Protein AF-A0A554XGT4-F1 (afdb_monomer_lite)

Foldseek 3Di:
DPCPDPVVVVVVPDDPPCVVPPDDDDDQAAFDAFDWDPDPPDDTWTFTAGNLLVVCLVVLCPVPAHDDDPPAQADEDAQDALVVLVVCCVPVNLRYKHFDDDSQQPGAAAIDHSCLQPPPVDPCSSVCSRDNHGGTDQKDWAFAAPVRHGDDPPDHHDIDMDGSRGTPATDPCVPRRPVNDDPD

Organism: NCBI:txid1101373

InterPro domains:
  IPR000873 AMP-dependent synthetase/ligase domain [PF00501] (20-81)
  IPR020459 AMP-binding [PR00154] (29-40)
  IPR020459 AMP-binding [PR00154] (41-49)
  IPR020845 AMP-binding, conserved site [PS00455] (34-45)
  IPR042099 ANL, N-terminal domain [G3DSA:3.40.50.12780] (2-77)
  IPR042099 ANL, N-terminal domain [G3DSA:3.40.50.12780] (78-184)
  IPR050237 ATP-dependent AMP-binding enzyme [PTHR43767] (86-184)

Secondary structure (DSSP, 8-state):
--TTSHHHHHHHSPPP-GGGSPPPP--TTSEEEEEEE--TTSSPEEEEEEHHHHHHHHHHIIIII----TT---EEESPPPHHHHHHHHHHH-S-EEEEEEETTEEEEEEEE-HHHHS-TTSTTHHHHHTS--EE-TTEEEEEE-TTSPBPPTT---EEEEEETTS-SEETT-HHHHHHH----

Structure (mmCIF, N/CA/C/O backbone):
data_AF-A0A554XGT4-F1
#
_entry.id   AF-A0A554XGT4-F1
#
loop_
_atom_site.group_PDB
_atom_site.id
_atom_site.type_symbol
_atom_site.label_atom_id
_atom_site.label_alt_id
_atom_site.label_comp_id
_atom_site.label_asym_id
_atom_site.label_entity_id
_atom_site.label_seq_id
_atom_site.pdbx_PDB_ins_code
_atom_site.Cartn_x
_atom_site.Cartn_y
_atom_site.Cartn_z
_atom_site.occupancy
_atom_site.B_iso_or_equiv
_atom_site.auth_seq_id
_atom_site.auth_comp_id
_atom_site.auth_asym_id
_atom_site.auth_atom_id
_atom_site.pdbx_PDB_model_num
ATOM 1 N N . MET A 1 1 ? 28.582 -1.929 -1.008 1.00 55.78 1 MET A N 1
ATOM 2 C CA . MET A 1 1 ? 29.258 -0.821 -1.703 1.00 55.78 1 MET A CA 1
ATOM 3 C C . MET A 1 1 ? 29.751 0.100 -0.614 1.00 55.78 1 MET A C 1
ATOM 5 O O . MET A 1 1 ? 28.957 0.408 0.268 1.00 55.78 1 MET A O 1
ATOM 9 N N . ASP A 1 2 ? 31.042 0.399 -0.597 1.00 68.12 2 ASP A N 1
ATOM 10 C CA . ASP A 1 2 ? 31.602 1.326 0.383 1.00 68.12 2 ASP A CA 1
ATOM 11 C C . ASP A 1 2 ? 31.170 2.749 0.005 1.00 68.12 2 ASP A C 1
ATOM 13 O O . ASP A 1 2 ? 31.235 3.111 -1.174 1.00 68.12 2 ASP A O 1
ATOM 17 N N . ALA A 1 3 ? 30.656 3.516 0.963 1.00 66.56 3 ALA A N 1
ATOM 18 C CA . ALA A 1 3 ? 30.053 4.823 0.691 1.00 66.56 3 ALA A CA 1
ATOM 19 C C . ALA A 1 3 ? 31.089 5.869 0.242 1.00 66.56 3 ALA A C 1
ATOM 21 O O . ALA A 1 3 ? 30.714 6.856 -0.377 1.00 66.56 3 ALA A O 1
ATOM 22 N N . GLU A 1 4 ? 32.374 5.618 0.509 1.00 75.38 4 GLU A N 1
ATOM 23 C CA . GLU A 1 4 ? 33.512 6.459 0.110 1.00 75.38 4 GLU A CA 1
ATOM 24 C C . GLU A 1 4 ? 34.257 5.908 -1.123 1.00 75.38 4 GLU A C 1
ATOM 26 O O . GLU A 1 4 ? 35.388 6.294 -1.417 1.00 75.38 4 GLU A O 1
ATOM 31 N N . SER A 1 5 ? 33.662 4.950 -1.841 1.00 83.94 5 SER A N 1
ATOM 32 C CA . SER A 1 5 ? 34.269 4.401 -3.056 1.00 83.94 5 SER A CA 1
ATOM 33 C C . SER A 1 5 ? 34.070 5.318 -4.264 1.00 83.94 5 SER A C 1
ATOM 35 O O . SER A 1 5 ? 33.036 5.963 -4.412 1.00 83.94 5 SER A O 1
ATOM 37 N N . ALA A 1 6 ? 35.012 5.267 -5.210 1.00 81.44 6 ALA A N 1
ATOM 38 C CA . ALA A 1 6 ? 34.882 5.954 -6.497 1.00 81.44 6 ALA A CA 1
ATOM 39 C C . ALA A 1 6 ? 33.618 5.535 -7.286 1.00 81.44 6 ALA A C 1
ATOM 41 O O . ALA A 1 6 ? 33.106 6.307 -8.092 1.00 81.44 6 ALA A O 1
ATOM 42 N N . GLU A 1 7 ? 33.097 4.323 -7.053 1.00 81.44 7 GLU A N 1
ATOM 43 C CA . GLU A 1 7 ? 31.819 3.866 -7.618 1.00 81.44 7 GLU A CA 1
ATOM 44 C C . GLU A 1 7 ? 30.615 4.585 -6.993 1.00 81.44 7 GLU A C 1
ATOM 46 O O . GLU A 1 7 ? 29.676 4.927 -7.711 1.00 81.44 7 GLU A O 1
ATOM 51 N N . ALA A 1 8 ? 30.643 4.850 -5.682 1.00 77.62 8 ALA A N 1
ATOM 52 C CA . ALA A 1 8 ? 29.613 5.640 -5.009 1.00 77.62 8 ALA A CA 1
ATOM 53 C C . ALA A 1 8 ? 29.651 7.107 -5.470 1.00 77.62 8 ALA A C 1
ATOM 55 O O . ALA A 1 8 ? 28.605 7.664 -5.807 1.00 77.62 8 ALA A O 1
ATOM 56 N N . ASP A 1 9 ? 30.846 7.694 -5.589 1.00 81.44 9 ASP A N 1
ATOM 57 C CA . ASP A 1 9 ? 31.032 9.054 -6.112 1.00 81.44 9 ASP A CA 1
ATOM 58 C C . ASP A 1 9 ? 30.522 9.194 -7.553 1.00 81.44 9 ASP A C 1
ATOM 60 O O . ASP A 1 9 ? 29.884 10.187 -7.897 1.00 81.44 9 ASP A O 1
ATOM 64 N N . ALA A 1 10 ? 30.740 8.181 -8.398 1.00 82.62 10 ALA A N 1
ATOM 65 C CA . ALA A 1 10 ? 30.212 8.162 -9.760 1.00 82.62 10 ALA A CA 1
ATOM 66 C C . ALA A 1 10 ? 28.676 8.069 -9.800 1.00 82.62 10 ALA A C 1
ATOM 68 O O . ALA A 1 10 ? 28.053 8.659 -10.680 1.00 82.62 10 ALA A O 1
ATOM 69 N N . LEU A 1 11 ? 28.058 7.359 -8.849 1.00 78.75 11 LEU A N 1
ATOM 70 C CA . LEU A 1 11 ? 26.599 7.262 -8.734 1.00 78.75 11 LEU A CA 1
ATOM 71 C C . LEU A 1 11 ? 25.960 8.585 -8.274 1.00 78.75 11 LEU A C 1
ATOM 73 O O . LEU A 1 11 ? 24.822 8.881 -8.633 1.00 78.75 11 LEU A O 1
ATOM 77 N N . LEU A 1 12 ? 26.692 9.354 -7.463 1.00 81.75 12 LEU A N 1
ATOM 78 C CA . LEU A 1 12 ? 26.287 10.654 -6.922 1.00 81.75 12 LEU A CA 1
ATOM 79 C C . LEU A 1 12 ? 26.730 11.837 -7.792 1.00 81.75 12 LEU A C 1
ATOM 81 O O . LEU A 1 12 ? 26.390 12.984 -7.486 1.00 81.75 12 LEU A O 1
ATOM 85 N N . ALA A 1 13 ? 27.482 11.578 -8.865 1.00 84.75 13 ALA A N 1
ATOM 86 C CA . ALA A 1 13 ? 27.878 12.601 -9.815 1.00 84.75 13 ALA A CA 1
ATOM 87 C C . ALA A 1 13 ? 26.631 13.313 -10.374 1.00 84.75 13 ALA A C 1
ATOM 89 O O . ALA A 1 13 ? 25.579 12.683 -10.527 1.00 84.75 13 ALA A O 1
ATOM 90 N N . PRO A 1 14 ? 26.721 14.619 -10.692 1.00 82.31 14 PRO A N 1
ATOM 91 C CA . PRO A 1 14 ? 25.599 15.362 -11.241 1.00 82.31 14 PRO A CA 1
ATOM 92 C C . PRO A 1 14 ? 25.008 14.622 -12.436 1.00 82.31 14 PRO A C 1
ATOM 94 O O . PRO A 1 14 ? 25.713 14.334 -13.409 1.00 82.31 14 PRO A O 1
ATOM 97 N N . LEU A 1 15 ? 23.716 14.303 -12.351 1.00 76.31 15 LEU A N 1
ATOM 98 C CA . LEU A 1 15 ? 23.025 13.698 -13.474 1.00 76.31 15 LEU A CA 1
ATOM 99 C C . LEU A 1 15 ? 23.105 14.658 -14.670 1.00 76.31 15 LEU A C 1
ATOM 101 O O . LEU A 1 15 ? 23.013 15.878 -14.483 1.00 76.31 15 LEU A O 1
ATOM 105 N N . PRO A 1 16 ? 23.278 14.136 -15.896 1.00 78.56 16 PRO A N 1
ATOM 106 C CA . PRO A 1 16 ? 23.155 14.958 -17.089 1.00 78.56 16 PRO A CA 1
ATOM 107 C C . PRO A 1 16 ? 21.793 15.655 -17.089 1.00 78.56 16 PRO A C 1
ATOM 109 O O . PRO A 1 16 ? 20.838 15.145 -16.501 1.00 78.56 16 PRO A O 1
ATOM 112 N N . ASP A 1 17 ? 21.713 16.811 -17.751 1.00 84.00 17 ASP A N 1
ATOM 113 C CA . ASP A 1 17 ? 20.467 17.565 -17.882 1.00 84.00 17 ASP A CA 1
ATOM 114 C C . ASP A 1 17 ? 19.348 16.641 -18.379 1.00 84.00 17 ASP A C 1
ATOM 116 O O . ASP A 1 17 ? 19.324 16.215 -19.535 1.00 84.00 17 ASP A O 1
ATOM 120 N N . TRP A 1 18 ? 18.441 16.286 -17.469 1.00 79.62 18 TRP A N 1
ATOM 121 C CA . TRP A 1 18 ? 17.392 15.313 -17.737 1.00 79.62 18 TRP A CA 1
ATOM 122 C C . TRP A 1 18 ? 16.391 15.851 -18.764 1.00 79.62 18 TRP A C 1
ATOM 124 O O . TRP A 1 18 ? 15.729 15.062 -19.433 1.00 79.62 18 TRP A O 1
ATOM 134 N N . SER A 1 19 ? 16.331 17.178 -18.948 1.00 82.25 19 SER A N 1
ATOM 135 C CA . SER A 1 19 ? 15.498 17.813 -19.971 1.00 82.25 19 SER A CA 1
ATOM 136 C C . SER A 1 19 ? 15.963 17.498 -21.399 1.00 82.25 19 SER A C 1
ATOM 138 O O . SER A 1 19 ? 15.175 17.609 -22.337 1.00 82.25 19 SER A O 1
ATOM 140 N N . ALA A 1 20 ? 17.205 17.027 -21.571 1.00 83.38 20 ALA A N 1
ATOM 141 C CA . ALA A 1 20 ? 17.733 16.570 -22.855 1.00 83.38 20 ALA A CA 1
ATOM 142 C C . ALA A 1 20 ? 17.224 15.175 -23.269 1.00 83.38 20 ALA A C 1
ATOM 144 O O . ALA A 1 20 ? 17.413 14.775 -24.420 1.00 83.38 20 ALA A O 1
ATOM 145 N N . TYR A 1 21 ? 16.579 14.433 -22.361 1.00 82.31 21 TYR A N 1
ATOM 146 C CA . TYR A 1 21 ? 16.001 13.122 -22.645 1.00 82.31 21 TYR A CA 1
ATOM 147 C C . TYR A 1 21 ? 14.487 13.272 -22.811 1.00 82.31 21 TYR A C 1
ATOM 149 O O . TYR A 1 21 ? 13.774 13.403 -21.813 1.00 82.31 21 TYR A O 1
ATOM 157 N N . PRO A 1 22 ? 13.964 13.277 -24.051 1.00 84.75 22 PRO A N 1
ATOM 158 C CA . PRO A 1 22 ? 12.528 13.384 -24.251 1.00 84.75 22 PRO A CA 1
ATOM 159 C C . PRO A 1 22 ? 11.816 12.181 -23.611 1.00 84.75 22 PRO A C 1
ATOM 161 O O . PRO A 1 22 ? 12.372 11.076 -23.611 1.00 84.75 22 PRO A O 1
ATOM 164 N N . PRO A 1 23 ? 10.585 12.357 -23.094 1.00 85.38 23 PRO A N 1
ATOM 165 C CA . PRO A 1 23 ? 9.777 11.243 -22.620 1.00 85.38 23 PRO A CA 1
ATOM 166 C C . PRO A 1 23 ? 9.664 10.160 -23.695 1.00 85.38 23 PRO A C 1
ATOM 168 O O . PRO A 1 23 ? 9.378 10.449 -24.857 1.00 85.38 23 PRO A O 1
ATOM 171 N N . LEU A 1 24 ? 9.905 8.912 -23.302 1.00 88.25 24 LEU A N 1
ATOM 172 C CA . LEU A 1 24 ? 9.729 7.760 -24.176 1.00 88.25 24 LEU A CA 1
ATOM 173 C C . LEU A 1 24 ? 8.350 7.158 -23.936 1.00 88.25 24 LEU A C 1
ATOM 175 O O . LEU A 1 24 ? 8.009 6.836 -22.798 1.00 88.25 24 LEU A O 1
ATOM 179 N N . ASP A 1 25 ? 7.602 6.923 -25.010 1.00 91.38 25 ASP A N 1
ATOM 180 C CA . ASP A 1 25 ? 6.351 6.173 -24.931 1.00 91.38 25 ASP A CA 1
ATOM 181 C C . ASP A 1 25 ? 6.639 4.746 -24.465 1.00 91.38 25 ASP A C 1
ATOM 183 O O . ASP A 1 25 ? 7.462 4.043 -25.066 1.00 91.38 25 ASP A O 1
ATOM 187 N N . ARG A 1 26 ? 5.983 4.325 -23.381 1.00 94.69 26 ARG A N 1
ATOM 188 C CA . ARG A 1 26 ? 6.043 2.972 -22.811 1.00 94.69 26 ARG A CA 1
ATOM 189 C C . ARG A 1 26 ? 4.646 2.365 -22.797 1.00 94.69 26 ARG A C 1
ATOM 191 O O . ARG A 1 26 ? 3.667 3.063 -22.531 1.00 94.69 26 ARG A O 1
ATOM 198 N N . ALA A 1 27 ? 4.553 1.069 -23.069 1.00 96.69 27 ALA A N 1
ATOM 199 C CA . ALA A 1 27 ? 3.298 0.346 -22.934 1.00 96.69 27 ALA A CA 1
ATOM 200 C C . ALA A 1 27 ? 2.950 0.154 -21.442 1.00 96.69 27 ALA A C 1
ATOM 202 O O . ALA A 1 27 ? 3.856 0.071 -20.611 1.00 96.69 27 ALA A O 1
ATOM 203 N N . PRO A 1 28 ? 1.659 0.032 -21.076 1.00 96.31 28 PRO A N 1
ATOM 204 C CA . PRO A 1 28 ? 1.252 -0.174 -19.683 1.00 96.31 28 PRO A CA 1
ATOM 205 C C . PRO A 1 28 ? 1.906 -1.388 -19.009 1.00 96.31 28 PRO A C 1
ATOM 207 O O . PRO A 1 28 ? 2.194 -1.344 -17.816 1.00 96.31 28 PRO A O 1
ATOM 210 N N . ASP A 1 29 ? 2.175 -2.448 -19.769 1.00 96.50 29 ASP A N 1
ATOM 211 C CA . ASP A 1 29 ? 2.729 -3.697 -19.237 1.00 96.50 29 ASP A CA 1
ATOM 212 C C . ASP A 1 29 ? 4.269 -3.740 -19.307 1.00 96.50 29 ASP A C 1
ATOM 214 O O . ASP A 1 29 ? 4.883 -4.720 -18.883 1.00 96.50 29 ASP A O 1
ATOM 218 N N . ASP A 1 30 ? 4.912 -2.668 -19.790 1.00 97.00 30 ASP A N 1
ATOM 219 C CA . ASP A 1 30 ? 6.370 -2.550 -19.772 1.00 97.00 30 ASP A CA 1
ATOM 220 C C . ASP A 1 30 ? 6.876 -2.477 -18.328 1.00 97.00 30 ASP A C 1
ATOM 222 O O . ASP A 1 30 ? 6.349 -1.730 -17.497 1.00 97.00 30 ASP A O 1
ATOM 226 N N . LEU A 1 31 ? 7.949 -3.218 -18.039 1.00 96.94 31 LEU A N 1
ATOM 227 C CA . LEU A 1 31 ? 8.632 -3.168 -16.750 1.00 96.94 31 LEU A CA 1
ATOM 228 C C . LEU A 1 31 ? 9.179 -1.756 -16.492 1.00 96.94 31 LEU A C 1
ATOM 230 O O . LEU A 1 31 ? 9.922 -1.210 -17.307 1.00 96.94 31 LEU A O 1
ATOM 234 N N . ALA A 1 32 ? 8.844 -1.194 -15.334 1.00 95.44 32 ALA A N 1
ATOM 235 C CA . ALA A 1 32 ? 9.248 0.144 -14.918 1.00 95.44 32 ALA A CA 1
ATOM 236 C C . ALA A 1 32 ? 10.197 0.125 -13.712 1.00 95.44 32 ALA A C 1
ATOM 238 O O . ALA A 1 32 ? 11.110 0.946 -13.638 1.00 95.44 32 ALA A O 1
ATOM 239 N N . TRP A 1 33 ? 10.016 -0.811 -12.772 1.00 94.62 33 TRP A N 1
ATOM 240 C CA . TRP A 1 33 ? 10.805 -0.846 -11.540 1.00 94.62 33 TRP A CA 1
ATOM 241 C C . TRP A 1 33 ? 11.016 -2.270 -11.012 1.00 94.62 33 TRP A C 1
ATOM 243 O O . TRP A 1 33 ? 10.100 -3.089 -10.998 1.00 94.62 33 TRP A O 1
ATOM 253 N N . LEU A 1 34 ? 12.239 -2.555 -10.550 1.00 93.81 34 LEU A N 1
ATOM 254 C CA . LEU A 1 34 ? 12.545 -3.696 -9.690 1.00 93.81 34 LEU A CA 1
ATOM 255 C C . LEU A 1 34 ? 12.607 -3.245 -8.228 1.00 93.81 34 LEU A C 1
ATOM 257 O O . LEU A 1 34 ? 13.576 -2.607 -7.809 1.00 93.81 34 LEU A O 1
ATOM 261 N N . PHE A 1 35 ? 11.594 -3.613 -7.450 1.00 90.44 35 PHE A N 1
ATOM 262 C CA . PHE A 1 35 ? 11.534 -3.335 -6.020 1.00 90.44 35 PHE A CA 1
ATOM 263 C C . PHE A 1 35 ? 12.115 -4.515 -5.233 1.00 90.44 35 PHE A C 1
ATOM 265 O O . PHE A 1 35 ? 11.546 -5.605 -5.203 1.00 90.44 35 PHE A O 1
ATOM 272 N N . TYR A 1 36 ? 13.280 -4.330 -4.613 1.00 89.12 36 TYR A N 1
ATOM 273 C CA . TYR A 1 36 ? 13.920 -5.394 -3.841 1.00 89.12 36 TYR A CA 1
ATOM 274 C C . TYR A 1 36 ? 13.407 -5.414 -2.407 1.00 89.12 36 TYR A C 1
ATOM 276 O O . TYR A 1 36 ? 13.551 -4.445 -1.665 1.00 89.12 36 TYR A O 1
ATOM 284 N N . THR A 1 37 ? 12.859 -6.556 -2.000 1.00 77.44 37 THR A N 1
ATOM 285 C CA . THR A 1 37 ? 12.470 -6.799 -0.609 1.00 77.44 37 THR A CA 1
ATOM 286 C C . THR A 1 37 ? 13.599 -7.521 0.118 1.00 77.44 37 THR A C 1
ATOM 288 O O . THR A 1 37 ? 14.214 -8.444 -0.421 1.00 77.44 37 THR A O 1
ATOM 291 N N . SER A 1 38 ? 13.901 -7.090 1.345 1.00 70.12 38 SER A N 1
ATOM 292 C CA . SER A 1 38 ? 15.026 -7.618 2.126 1.00 70.12 38 SER A CA 1
ATOM 293 C C . SER A 1 38 ? 14.841 -9.067 2.580 1.00 70.12 38 SER A C 1
ATOM 295 O O . SER A 1 38 ? 15.833 -9.673 2.955 1.00 70.12 38 SER A O 1
ATOM 297 N N . GLY A 1 39 ? 13.619 -9.616 2.507 1.00 59.16 39 GLY A N 1
ATOM 298 C CA . GLY A 1 39 ? 13.279 -11.022 2.746 1.00 59.16 39 GLY A CA 1
ATOM 299 C C . GLY A 1 39 ? 13.858 -11.614 4.038 1.00 59.16 39 GLY A C 1
ATOM 300 O O . GLY A 1 39 ? 15.009 -12.025 4.077 1.00 59.16 39 GLY A O 1
ATOM 301 N N . THR A 1 40 ? 13.049 -11.796 5.083 1.00 55.78 40 THR A N 1
ATOM 302 C CA . THR A 1 40 ? 13.504 -12.410 6.353 1.00 55.78 40 THR A CA 1
ATOM 303 C C . THR A 1 40 ? 13.930 -13.885 6.239 1.00 55.78 40 THR A C 1
ATOM 305 O O . THR A 1 40 ? 14.440 -14.446 7.205 1.00 55.78 40 THR A O 1
ATOM 308 N N . THR A 1 41 ? 13.747 -14.524 5.076 1.00 56.88 41 THR A N 1
ATOM 309 C CA . THR A 1 41 ? 13.916 -15.972 4.863 1.00 56.88 41 THR A CA 1
ATOM 310 C C . THR A 1 41 ? 14.920 -16.359 3.765 1.00 56.88 41 THR A C 1
ATOM 312 O O . THR A 1 41 ? 15.020 -17.542 3.439 1.00 56.88 41 THR A O 1
ATOM 315 N N . GLY A 1 42 ? 15.693 -15.427 3.180 1.00 69.06 42 GLY A N 1
ATOM 316 C CA . GLY A 1 42 ? 16.669 -15.792 2.141 1.00 69.06 42 GLY A CA 1
ATOM 317 C C . GLY A 1 42 ? 17.283 -14.636 1.344 1.00 69.06 42 GLY A C 1
ATOM 318 O O . GLY A 1 42 ? 17.522 -13.554 1.864 1.00 69.06 42 GLY A O 1
ATOM 319 N N . ARG A 1 43 ? 17.587 -14.890 0.061 1.00 74.19 43 ARG A N 1
ATOM 320 C CA . ARG A 1 43 ? 18.109 -13.872 -0.869 1.00 74.19 43 ARG A CA 1
ATOM 321 C C . ARG A 1 43 ? 17.011 -12.855 -1.226 1.00 74.19 43 ARG A C 1
ATOM 323 O O . ARG A 1 43 ? 15.879 -13.286 -1.458 1.00 74.19 43 ARG A O 1
ATOM 330 N N . PRO A 1 44 ? 17.339 -11.554 -1.351 1.00 84.31 44 PRO A N 1
ATOM 331 C CA . PRO A 1 44 ? 16.393 -10.541 -1.806 1.00 84.31 44 PRO A CA 1
ATOM 332 C C . PRO A 1 44 ? 15.719 -10.934 -3.120 1.00 84.31 44 PRO A C 1
ATOM 334 O O . PRO A 1 44 ? 16.382 -11.394 -4.055 1.00 84.31 44 PRO A O 1
ATOM 337 N N . LYS A 1 45 ? 14.402 -10.737 -3.198 1.00 88.81 45 LYS A N 1
ATOM 338 C CA . LYS A 1 45 ? 13.622 -10.969 -4.418 1.00 88.81 45 LYS A CA 1
ATOM 339 C C . LYS A 1 45 ? 13.305 -9.624 -5.065 1.00 88.81 45 LYS A C 1
ATOM 341 O O . LYS A 1 45 ? 12.824 -8.719 -4.386 1.00 88.81 45 LYS A O 1
ATOM 346 N N . GLY A 1 46 ? 13.577 -9.504 -6.364 1.00 93.00 46 GLY A N 1
ATOM 347 C CA . GLY A 1 46 ? 13.229 -8.319 -7.146 1.00 93.00 46 GLY A CA 1
ATOM 348 C C . GLY A 1 46 ? 11.786 -8.411 -7.626 1.00 93.00 46 GLY A C 1
ATOM 349 O O . GLY A 1 46 ? 11.501 -9.183 -8.534 1.00 93.00 46 GLY A O 1
ATOM 350 N N . VAL A 1 47 ? 10.885 -7.656 -7.012 1.00 95.00 47 VAL A N 1
ATOM 351 C CA . VAL A 1 47 ? 9.483 -7.527 -7.426 1.00 95.00 47 VAL A CA 1
ATOM 352 C C . VAL A 1 47 ? 9.424 -6.698 -8.705 1.00 95.00 47 VAL A C 1
ATOM 354 O O . VAL A 1 47 ? 9.955 -5.590 -8.747 1.00 95.00 47 VAL A O 1
ATOM 357 N N . MET A 1 48 ? 8.808 -7.241 -9.752 1.00 96.75 48 MET A N 1
ATOM 358 C CA . MET A 1 48 ? 8.666 -6.589 -11.052 1.00 96.75 48 MET A CA 1
ATOM 359 C C . MET A 1 48 ? 7.400 -5.732 -11.092 1.00 96.75 48 MET A C 1
ATOM 361 O O . MET A 1 48 ? 6.297 -6.277 -11.082 1.00 96.75 48 MET A O 1
ATOM 365 N N . LEU A 1 49 ? 7.562 -4.411 -11.176 1.00 96.75 49 LEU A N 1
ATOM 366 C CA . LEU A 1 49 ? 6.466 -3.451 -11.308 1.00 96.75 49 LEU A CA 1
ATOM 367 C C . LEU A 1 49 ? 6.444 -2.838 -12.708 1.00 96.75 49 LEU A C 1
ATOM 369 O O . LEU A 1 49 ? 7.476 -2.386 -13.211 1.00 96.75 49 LEU A O 1
ATOM 373 N N . THR A 1 50 ? 5.270 -2.806 -13.325 1.00 97.00 50 THR A N 1
ATOM 374 C CA . THR A 1 50 ? 5.025 -2.247 -14.658 1.00 97.00 50 THR A CA 1
ATOM 375 C C . THR A 1 50 ? 4.676 -0.759 -14.610 1.00 97.00 50 THR A C 1
ATOM 377 O O . THR A 1 50 ? 4.409 -0.196 -13.545 1.00 97.00 50 THR A O 1
ATOM 380 N N . GLN A 1 51 ? 4.630 -0.112 -15.776 1.00 96.50 51 GLN A N 1
ATOM 381 C CA . GLN A 1 51 ? 4.125 1.260 -15.915 1.00 96.50 51 GLN A CA 1
ATOM 382 C C . GLN A 1 51 ? 2.702 1.405 -15.357 1.00 96.50 51 GLN A C 1
ATOM 384 O O . GLN A 1 51 ? 2.420 2.343 -14.609 1.00 96.50 51 GLN A O 1
ATOM 389 N N . ARG A 1 52 ? 1.821 0.440 -15.658 1.00 95.75 52 ARG A N 1
ATOM 390 C CA . ARG A 1 52 ? 0.458 0.361 -15.120 1.00 95.75 52 ARG A CA 1
ATOM 391 C C . ARG A 1 52 ? 0.465 0.299 -13.600 1.00 95.75 52 ARG A C 1
ATOM 393 O O . ARG A 1 52 ? -0.307 1.031 -12.990 1.00 95.75 52 ARG A O 1
ATOM 400 N N . ASN A 1 53 ? 1.340 -0.514 -12.994 1.00 95.75 53 ASN A N 1
ATOM 401 C CA . ASN A 1 53 ? 1.444 -0.557 -11.537 1.00 95.75 53 ASN A CA 1
ATOM 402 C C . ASN A 1 53 ? 1.734 0.850 -10.990 1.00 95.75 53 ASN A C 1
ATOM 404 O O . ASN A 1 53 ? 0.960 1.352 -10.182 1.00 95.75 53 ASN A O 1
ATOM 408 N N . LEU A 1 54 ? 2.782 1.529 -11.475 1.00 94.44 54 LEU A N 1
ATOM 409 C CA . LEU A 1 54 ? 3.175 2.847 -10.953 1.00 94.44 54 LEU A CA 1
ATOM 410 C C . LEU A 1 54 ? 2.105 3.924 -11.169 1.00 94.44 54 LEU A C 1
ATOM 412 O O . LEU A 1 54 ? 1.832 4.711 -10.262 1.00 94.44 54 LEU A O 1
ATOM 416 N N . MET A 1 55 ? 1.480 3.945 -12.348 1.00 94.50 55 MET A N 1
ATOM 417 C CA . MET A 1 55 ? 0.415 4.895 -12.665 1.00 94.50 55 MET A CA 1
ATOM 418 C C . MET A 1 55 ? -0.799 4.687 -11.757 1.00 94.50 55 MET A C 1
ATOM 420 O O . MET A 1 55 ? -1.283 5.644 -11.152 1.00 94.50 55 MET A O 1
ATOM 424 N N . THR A 1 56 ? -1.258 3.440 -11.615 1.00 94.81 56 THR A N 1
ATOM 425 C CA . THR A 1 56 ? -2.366 3.098 -10.719 1.00 94.81 56 THR A CA 1
ATOM 426 C C . THR A 1 56 ? -2.021 3.485 -9.287 1.00 94.81 56 THR A C 1
ATOM 428 O O . THR A 1 56 ? -2.814 4.167 -8.644 1.00 94.81 56 THR A O 1
ATOM 431 N N . MET A 1 57 ? -0.823 3.147 -8.800 1.00 92.31 57 MET A N 1
ATOM 432 C CA . MET A 1 57 ? -0.396 3.492 -7.441 1.00 92.31 57 MET A CA 1
ATOM 433 C C . MET A 1 57 ? -0.423 5.007 -7.189 1.00 92.31 57 MET A C 1
ATOM 435 O O . MET A 1 57 ? -0.976 5.453 -6.183 1.00 92.31 57 MET A O 1
ATOM 439 N N . GLY A 1 58 ? 0.118 5.802 -8.118 1.00 91.31 58 GLY A N 1
ATOM 440 C CA . GLY A 1 58 ? 0.142 7.261 -8.003 1.00 91.31 58 GLY A CA 1
ATOM 441 C C . GLY A 1 58 ? -1.253 7.887 -8.011 1.00 91.31 58 GLY A C 1
ATOM 442 O O . GLY A 1 58 ? -1.547 8.750 -7.188 1.00 91.31 58 GLY A O 1
ATOM 443 N N . LEU A 1 59 ? -2.138 7.430 -8.901 1.00 92.25 59 LEU A N 1
ATOM 444 C CA . LEU A 1 59 ? -3.509 7.943 -8.990 1.00 92.25 59 LEU A CA 1
ATOM 445 C C . LEU A 1 59 ? -4.361 7.555 -7.776 1.00 92.25 59 LEU A C 1
ATOM 447 O O . LEU A 1 59 ? -5.191 8.346 -7.328 1.00 92.25 59 LEU A O 1
ATOM 451 N N . THR A 1 60 ? -4.142 6.360 -7.228 1.00 92.44 60 THR A N 1
ATOM 452 C CA . THR A 1 60 ? -4.936 5.838 -6.106 1.00 92.44 60 THR A CA 1
ATOM 453 C C . THR A 1 60 ? -4.775 6.678 -4.850 1.00 92.44 60 THR A C 1
ATOM 455 O O . THR A 1 60 ? -5.749 6.892 -4.129 1.00 92.44 60 THR A O 1
ATOM 458 N N . TYR A 1 61 ? -3.580 7.231 -4.621 1.00 91.44 61 TYR A N 1
ATOM 459 C CA . TYR A 1 61 ? -3.344 8.126 -3.493 1.00 91.44 61 TYR A CA 1
ATOM 460 C C . TYR A 1 61 ? -4.391 9.252 -3.443 1.00 91.44 61 TYR A C 1
ATOM 462 O O . TYR A 1 61 ? -5.055 9.445 -2.424 1.00 91.44 61 TYR A O 1
ATOM 470 N N . PHE A 1 62 ? -4.600 9.940 -4.567 1.00 91.38 62 PHE A N 1
ATOM 471 C CA . PHE A 1 62 ? -5.539 11.061 -4.653 1.00 91.38 62 PHE A CA 1
ATOM 472 C C . PHE A 1 62 ? -7.004 10.630 -4.545 1.00 91.38 62 PHE A C 1
ATOM 474 O O . PHE A 1 62 ? -7.842 11.411 -4.096 1.00 91.38 62 PHE A O 1
ATOM 481 N N . ALA A 1 63 ? -7.322 9.405 -4.965 1.00 91.56 63 ALA A N 1
ATOM 482 C CA . ALA A 1 63 ? -8.676 8.872 -4.890 1.00 91.56 63 ALA A CA 1
ATOM 483 C C . ALA A 1 63 ? -9.061 8.481 -3.454 1.00 91.56 63 ALA A C 1
ATOM 485 O O . ALA A 1 63 ? -10.156 8.806 -2.995 1.00 91.56 63 ALA A O 1
ATOM 486 N N . ASP A 1 64 ? -8.161 7.805 -2.734 1.00 92.81 64 ASP A N 1
ATOM 487 C CA . ASP A 1 64 ? -8.522 7.088 -1.509 1.00 92.81 64 ASP A CA 1
ATOM 488 C C . ASP A 1 64 ? -7.879 7.635 -0.234 1.00 92.81 64 ASP A C 1
ATOM 490 O O . ASP A 1 64 ? -8.444 7.460 0.856 1.00 92.81 64 ASP A O 1
ATOM 494 N N . VAL A 1 65 ? -6.730 8.306 -0.339 1.00 91.56 65 VAL A N 1
ATOM 495 C CA . VAL A 1 65 ? -5.896 8.674 0.812 1.00 91.56 65 VAL A CA 1
ATOM 496 C C . VAL A 1 65 ? -6.210 10.093 1.264 1.00 91.56 65 VAL A C 1
ATOM 498 O O . VAL A 1 65 ? -6.928 10.259 2.256 1.00 91.56 65 VAL A O 1
ATOM 501 N N . ASP A 1 66 ? -5.731 11.113 0.556 1.00 89.19 66 ASP A N 1
ATOM 502 C CA . ASP A 1 66 ? -6.114 12.503 0.798 1.00 89.19 66 ASP A CA 1
ATOM 503 C C . ASP A 1 66 ? -5.895 13.405 -0.431 1.00 89.19 66 ASP A C 1
ATOM 505 O O . ASP A 1 66 ? -5.140 13.056 -1.344 1.00 89.19 66 ASP A O 1
ATOM 509 N N . PRO A 1 67 ? -6.589 14.557 -0.496 1.00 87.56 67 PRO A N 1
ATOM 510 C CA . PRO A 1 67 ? -6.155 15.651 -1.351 1.00 87.56 67 PRO A CA 1
ATOM 511 C C . PRO A 1 67 ? -4.826 16.220 -0.837 1.00 87.56 67 PRO A C 1
ATOM 513 O O . PRO A 1 67 ? -4.601 16.266 0.372 1.00 87.56 67 PRO A O 1
ATOM 516 N N . ILE A 1 68 ? -3.985 16.694 -1.758 1.00 86.44 68 ILE A N 1
ATOM 517 C CA . ILE A 1 68 ? -2.705 17.336 -1.444 1.00 86.44 68 ILE A CA 1
ATOM 518 C C . ILE A 1 68 ? -2.790 18.816 -1.809 1.00 86.44 68 ILE A C 1
ATOM 520 O O . ILE A 1 68 ? -2.987 19.148 -2.979 1.00 86.44 68 ILE A O 1
ATOM 524 N N . ASP A 1 69 ? -2.574 19.691 -0.828 1.00 87.50 69 ASP A N 1
ATOM 525 C CA . ASP A 1 69 ? -2.430 21.133 -1.039 1.00 87.50 69 ASP A CA 1
ATOM 526 C C . ASP A 1 69 ? -0.962 21.591 -0.905 1.00 87.50 69 ASP A C 1
ATOM 528 O O . ASP A 1 69 ? -0.196 21.000 -0.142 1.00 87.50 69 ASP A O 1
ATOM 532 N N . PRO A 1 70 ? -0.533 22.693 -1.557 1.00 86.69 70 PRO A N 1
ATOM 533 C CA . PRO A 1 70 ? 0.850 23.188 -1.472 1.00 86.69 70 PRO A CA 1
ATOM 534 C C . PRO A 1 70 ? 1.351 23.507 -0.052 1.00 86.69 70 PRO A C 1
ATOM 536 O O . PRO A 1 70 ? 2.555 23.615 0.166 1.00 86.69 70 PRO A O 1
ATOM 539 N N . GLY A 1 71 ? 0.437 23.706 0.903 1.00 85.19 71 GLY A N 1
ATOM 540 C CA . GLY A 1 71 ? 0.749 23.967 2.311 1.00 85.19 71 GLY A CA 1
ATOM 541 C C . GLY A 1 71 ? 0.685 22.733 3.214 1.00 85.19 71 GLY A C 1
ATOM 542 O O . GLY A 1 71 ? 0.818 22.873 4.433 1.00 85.19 71 GLY A O 1
ATOM 543 N N . ASP A 1 72 ? 0.427 21.545 2.667 1.00 85.44 72 ASP A N 1
ATOM 544 C CA . ASP A 1 72 ? 0.322 20.335 3.470 1.00 85.44 72 ASP A CA 1
ATOM 545 C C . ASP A 1 72 ? 1.685 19.822 3.945 1.00 85.44 72 ASP A C 1
ATOM 547 O O . ASP A 1 72 ? 2.674 19.771 3.219 1.00 85.44 72 ASP A O 1
ATOM 551 N N . ALA A 1 73 ? 1.694 19.364 5.195 1.00 80.31 73 ALA A N 1
ATOM 552 C CA . ALA A 1 73 ? 2.698 18.459 5.730 1.00 80.31 73 ALA A CA 1
ATOM 553 C C . ALA A 1 73 ? 1.999 17.132 6.036 1.00 80.31 73 ALA A C 1
ATOM 555 O O . ALA A 1 73 ? 1.074 17.098 6.852 1.00 80.31 73 ALA A O 1
ATOM 556 N N . ILE A 1 74 ? 2.416 16.057 5.369 1.00 79.25 74 ILE A N 1
ATOM 557 C CA . ILE A 1 74 ? 1.831 14.724 5.529 1.00 79.25 74 ILE A CA 1
ATOM 558 C C . ILE A 1 74 ? 2.943 13.757 5.910 1.00 79.25 74 ILE A C 1
ATOM 560 O O . ILE A 1 74 ? 3.925 13.586 5.193 1.00 79.25 74 ILE A O 1
ATOM 564 N N . VAL A 1 75 ? 2.772 13.112 7.055 1.00 79.50 75 VAL A N 1
ATOM 565 C CA . VAL A 1 75 ? 3.565 11.974 7.489 1.00 79.50 75 VAL A CA 1
ATOM 566 C C . VAL A 1 75 ? 2.873 10.720 6.982 1.00 79.50 75 VAL A C 1
ATOM 568 O O . VAL A 1 75 ? 1.856 10.269 7.515 1.00 79.50 75 VAL A O 1
ATOM 571 N N . TYR A 1 76 ? 3.452 10.178 5.922 1.00 76.50 76 TYR A N 1
ATOM 572 C CA . TYR A 1 76 ? 3.129 8.866 5.396 1.00 76.50 76 TYR A CA 1
ATOM 573 C C . TYR A 1 76 ? 3.891 7.788 6.177 1.00 76.50 76 TYR A C 1
ATOM 575 O O . TYR A 1 76 ? 5.105 7.903 6.363 1.00 76.50 76 TYR A O 1
ATOM 583 N N . GLY A 1 77 ? 3.205 6.726 6.603 1.00 74.44 77 GLY A N 1
ATOM 584 C CA . GLY A 1 77 ? 3.849 5.611 7.293 1.00 74.44 77 GLY A CA 1
ATOM 585 C C . GLY A 1 77 ? 3.161 4.267 7.089 1.00 74.44 77 GLY A C 1
ATOM 586 O O . GLY A 1 77 ? 1.975 4.187 6.764 1.00 74.44 77 GLY A O 1
ATOM 587 N N . ALA A 1 78 ? 3.922 3.198 7.330 1.00 84.56 78 ALA A N 1
ATOM 588 C CA . ALA A 1 78 ? 3.346 1.879 7.560 1.00 84.56 78 ALA A CA 1
ATOM 589 C C . ALA A 1 78 ? 2.432 1.913 8.805 1.00 84.56 78 ALA A C 1
ATOM 591 O O . ALA A 1 78 ? 2.636 2.766 9.677 1.00 84.56 78 ALA A O 1
ATOM 592 N N . PRO A 1 79 ? 1.455 0.994 8.917 1.00 86.69 79 PRO A N 1
ATOM 593 C CA . PRO A 1 79 ? 0.594 0.908 10.087 1.00 86.69 79 PRO A CA 1
ATOM 594 C C . PRO A 1 79 ? 1.392 0.854 11.397 1.00 86.69 79 PRO A C 1
ATOM 596 O O . PRO A 1 79 ? 2.291 0.030 11.563 1.00 86.69 79 PRO A O 1
ATOM 599 N N . MET A 1 80 ? 1.052 1.745 12.319 1.00 91.06 80 MET A N 1
ATOM 600 C CA . MET A 1 80 ? 1.633 1.878 13.647 1.00 91.06 80 MET A CA 1
ATOM 601 C C . MET A 1 80 ? 0.762 1.174 14.682 1.00 91.06 80 MET A C 1
ATOM 603 O O . MET A 1 80 ? -0.450 1.020 14.510 1.00 91.06 80 MET A O 1
ATOM 607 N N . TYR A 1 81 ? 1.362 0.812 15.814 1.00 92.94 81 TYR A N 1
ATOM 608 C CA . TYR A 1 81 ? 0.578 0.384 16.964 1.00 92.94 81 TYR A CA 1
ATOM 609 C C . TYR A 1 81 ? -0.341 1.513 17.434 1.00 92.94 81 TYR A C 1
ATOM 611 O O . TYR A 1 81 ? 0.004 2.695 17.377 1.00 92.94 81 TYR A O 1
ATOM 619 N N . LEU A 1 82 ? -1.500 1.136 17.975 1.00 94.56 82 LEU A N 1
ATOM 620 C CA . LEU A 1 82 ? -2.520 2.077 18.436 1.00 94.56 82 LEU A CA 1
ATOM 621 C C . LEU A 1 82 ? -1.958 3.164 19.370 1.00 94.56 82 LEU A C 1
ATOM 623 O O . LEU A 1 82 ? -2.252 4.344 19.200 1.00 94.56 82 LEU A O 1
ATOM 627 N N . ALA A 1 83 ? -1.122 2.780 20.337 1.00 94.94 83 ALA A N 1
ATOM 628 C CA . ALA A 1 83 ? -0.533 3.727 21.283 1.00 94.94 83 ALA A CA 1
ATOM 629 C C . ALA A 1 83 ? 0.368 4.772 20.596 1.00 94.94 83 ALA A C 1
ATOM 631 O O . ALA A 1 83 ? 0.402 5.932 21.020 1.00 94.94 83 ALA A O 1
ATOM 632 N N . ASP A 1 84 ? 1.060 4.374 19.527 1.00 94.25 84 ASP A N 1
ATOM 633 C CA . ASP A 1 84 ? 1.979 5.233 18.788 1.00 94.25 84 ASP A CA 1
ATOM 634 C C . ASP A 1 84 ? 1.217 6.230 17.922 1.00 94.25 84 ASP A C 1
ATOM 636 O O . ASP A 1 84 ? 1.498 7.426 18.004 1.00 94.25 84 ASP A O 1
ATOM 640 N N . ILE A 1 85 ? 0.198 5.788 17.174 1.00 94.06 85 ILE A N 1
ATOM 641 C CA . ILE A 1 85 ? -0.624 6.714 16.380 1.00 94.06 85 ILE A CA 1
ATOM 642 C C . ILE A 1 85 ? -1.398 7.688 17.278 1.00 94.06 85 ILE A C 1
ATOM 644 O O . ILE A 1 85 ? -1.470 8.877 16.972 1.00 94.06 85 ILE A O 1
ATOM 648 N N . GLU A 1 86 ? -1.901 7.250 18.437 1.00 94.12 86 GLU A N 1
ATOM 649 C CA . GLU A 1 86 ? -2.553 8.151 19.398 1.00 94.12 86 GLU A CA 1
ATOM 650 C C . GLU A 1 86 ? -1.587 9.203 19.947 1.00 94.12 86 GLU A C 1
ATOM 652 O O . GLU A 1 86 ? -1.942 10.376 20.088 1.00 94.12 86 GLU A O 1
ATOM 657 N N . ARG A 1 87 ? -0.348 8.806 20.250 1.00 94.44 87 ARG A N 1
ATOM 658 C CA . ARG A 1 87 ? 0.695 9.745 20.667 1.00 94.44 87 ARG A CA 1
ATOM 659 C C . ARG A 1 87 ? 1.062 10.702 19.535 1.00 94.44 87 ARG A C 1
ATOM 661 O O . ARG A 1 87 ? 1.177 11.900 19.786 1.00 94.44 87 ARG A O 1
ATOM 668 N N . ALA A 1 88 ? 1.227 10.192 18.320 1.00 92.31 88 ALA A N 1
ATOM 669 C CA . ALA A 1 88 ? 1.599 10.968 17.148 1.00 92.31 88 ALA A CA 1
ATOM 670 C C . ALA A 1 88 ? 0.543 12.035 16.827 1.00 92.31 88 ALA A C 1
ATOM 672 O O . ALA A 1 88 ? 0.889 13.207 16.692 1.00 92.31 88 ALA A O 1
ATOM 673 N N . LEU A 1 89 ? -0.743 11.667 16.837 1.00 92.62 89 LEU A N 1
ATOM 674 C CA . LEU A 1 89 ? -1.858 12.598 16.636 1.00 92.62 89 LEU A CA 1
ATOM 675 C C . LEU A 1 89 ? -1.911 13.688 17.716 1.00 92.62 89 LEU A C 1
ATOM 677 O O . LEU A 1 89 ? -2.170 14.845 17.394 1.00 92.62 89 LEU A O 1
ATOM 681 N N . ARG A 1 90 ? -1.625 13.359 18.985 1.00 93.44 90 ARG A N 1
ATOM 682 C CA . ARG A 1 90 ? -1.567 14.367 20.063 1.00 93.44 90 ARG A CA 1
ATOM 683 C C . ARG A 1 90 ? -0.420 15.362 19.898 1.00 93.44 90 ARG A C 1
ATOM 685 O O . ARG A 1 90 ? -0.585 16.522 20.252 1.00 93.44 90 ARG A O 1
ATOM 692 N N . VAL A 1 91 ? 0.744 14.906 19.432 1.00 93.56 91 VAL A N 1
ATOM 693 C CA . VAL A 1 91 ? 1.963 15.732 19.362 1.00 93.56 91 VAL A CA 1
ATOM 694 C C . VAL A 1 91 ? 2.034 16.533 18.065 1.00 93.56 91 VAL A C 1
ATOM 696 O O . VAL A 1 91 ? 2.381 17.708 18.087 1.00 93.56 91 VAL A O 1
ATOM 699 N N . MET A 1 92 ? 1.722 15.898 16.937 1.00 91.75 92 MET A N 1
ATOM 700 C CA . MET A 1 92 ? 1.913 16.460 15.596 1.00 91.75 92 MET A CA 1
ATOM 701 C C . MET A 1 92 ? 0.595 16.895 14.938 1.00 91.75 92 MET A C 1
ATOM 703 O O . MET A 1 92 ? 0.607 17.504 13.869 1.00 91.75 92 MET A O 1
ATOM 707 N N . GLY A 1 93 ? -0.550 16.611 15.565 1.00 91.12 93 GLY A N 1
ATOM 708 C CA . GLY A 1 93 ? -1.865 16.893 15.001 1.00 91.12 93 GLY A CA 1
ATOM 709 C C . GLY A 1 93 ? -2.256 15.922 13.877 1.00 91.12 93 GLY A C 1
ATOM 710 O O . GLY A 1 93 ? -1.623 14.881 13.690 1.00 91.12 93 GLY A O 1
ATOM 71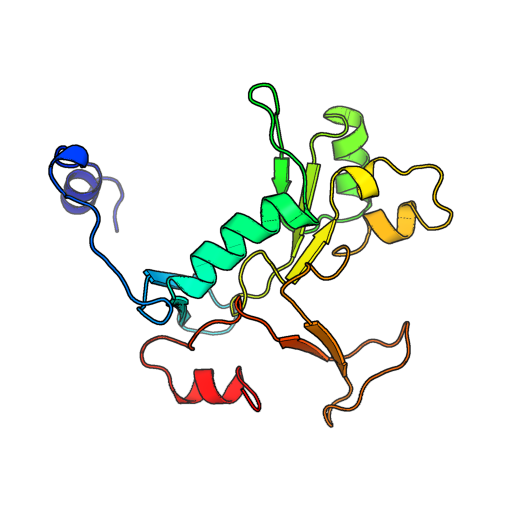1 N N . PRO A 1 94 ? -3.313 16.236 13.106 1.00 89.19 94 PRO A N 1
ATOM 712 C CA . PRO A 1 94 ? -3.881 15.357 12.082 1.00 89.19 94 PRO A CA 1
ATOM 713 C C . PRO A 1 94 ? -3.076 15.395 10.775 1.00 89.19 94 PRO A C 1
ATOM 715 O O . PRO A 1 94 ? -3.589 15.740 9.713 1.00 89.19 94 PRO A O 1
ATOM 718 N N . ARG A 1 95 ? -1.787 15.073 10.867 1.00 90.62 95 ARG A N 1
ATOM 719 C CA . ARG A 1 95 ? -0.815 15.134 9.770 1.00 90.62 95 ARG A CA 1
ATOM 720 C C . ARG A 1 95 ? -0.417 13.746 9.274 1.00 90.62 95 ARG A C 1
ATOM 722 O O . ARG A 1 95 ? 0.605 13.618 8.627 1.00 90.62 95 ARG A O 1
ATOM 729 N N . PHE A 1 96 ? -1.192 12.711 9.590 1.00 92.56 96 PHE A N 1
ATOM 730 C CA . PHE A 1 96 ? -0.850 11.322 9.281 1.00 92.56 96 PHE A CA 1
ATOM 731 C C . PHE A 1 96 ? -1.779 10.737 8.236 1.00 92.56 96 PHE A C 1
ATOM 733 O O . PHE A 1 96 ? -2.975 11.029 8.217 1.00 92.56 96 PHE A O 1
ATOM 740 N N . VAL A 1 97 ? -1.218 9.841 7.438 1.00 93.88 97 VAL A N 1
ATOM 741 C CA . VAL A 1 97 ? -1.941 8.831 6.670 1.00 93.88 97 VAL A CA 1
ATOM 742 C C . VAL A 1 97 ? -1.165 7.525 6.808 1.00 93.88 97 VAL A C 1
ATOM 744 O O . VAL A 1 97 ? 0.066 7.537 6.885 1.00 93.88 97 VAL A O 1
ATOM 747 N N . GLN A 1 98 ? -1.868 6.397 6.885 1.00 93.75 98 GLN A N 1
ATOM 748 C CA . GLN A 1 98 ? -1.216 5.087 6.949 1.00 93.75 98 GLN A CA 1
ATOM 749 C C . GLN A 1 98 ? -1.662 4.246 5.768 1.00 93.75 98 GLN A C 1
ATOM 751 O O . GLN A 1 98 ? -2.854 4.194 5.470 1.00 93.75 98 GLN A O 1
ATOM 756 N N . ILE A 1 99 ? -0.719 3.593 5.102 1.00 93.50 99 ILE A N 1
ATOM 757 C CA . ILE A 1 99 ? -1.019 2.695 3.990 1.00 93.50 99 ILE A CA 1
ATOM 758 C C . ILE A 1 99 ? -0.320 1.370 4.222 1.00 93.50 99 ILE A C 1
ATOM 760 O O . ILE A 1 99 ? 0.836 1.308 4.642 1.00 93.50 99 ILE A O 1
ATOM 764 N N . TYR A 1 100 ? -1.046 0.302 3.937 1.00 93.25 100 TYR A N 1
ATOM 765 C CA . TYR A 1 100 ? -0.550 -1.054 3.998 1.00 93.25 100 TYR A CA 1
ATOM 766 C C . TYR A 1 100 ? -0.462 -1.645 2.593 1.00 93.25 100 TYR A C 1
ATOM 768 O O . TYR A 1 100 ? -1.346 -1.464 1.754 1.00 93.25 100 TYR A O 1
ATOM 776 N N . GLY A 1 101 ? 0.627 -2.367 2.353 1.00 90.75 101 GLY A N 1
ATOM 777 C CA . GLY A 1 101 ? 0.891 -3.111 1.135 1.00 90.75 101 GLY A CA 1
ATOM 778 C C . GLY A 1 101 ? 1.812 -4.291 1.429 1.00 90.75 101 GLY A C 1
ATOM 779 O O . GLY A 1 101 ? 2.602 -4.244 2.372 1.00 90.75 101 GLY A O 1
ATOM 780 N N . GLN A 1 102 ? 1.709 -5.341 0.622 1.00 88.62 102 GLN A N 1
ATOM 781 C CA . GLN A 1 102 ? 2.644 -6.466 0.624 1.00 88.62 102 GLN A CA 1
ATOM 782 C C . GLN A 1 102 ? 3.810 -6.154 -0.320 1.00 88.62 102 GLN A C 1
ATOM 784 O O . GLN A 1 102 ? 3.721 -5.224 -1.122 1.00 88.62 102 GLN A O 1
ATOM 789 N N . GLY A 1 103 ? 4.900 -6.923 -0.258 1.00 87.69 103 GLY A N 1
ATOM 790 C CA . GLY A 1 103 ? 6.021 -6.734 -1.187 1.00 87.69 103 GLY A CA 1
ATOM 791 C C . GLY A 1 103 ? 5.583 -6.857 -2.649 1.00 87.69 103 GLY A C 1
ATOM 792 O O . GLY A 1 103 ? 6.069 -6.131 -3.506 1.00 87.69 103 GLY A O 1
ATOM 793 N N . GLU A 1 104 ? 4.613 -7.730 -2.896 1.00 91.69 104 GLU A N 1
ATOM 794 C CA . GLU A 1 104 ? 4.036 -8.094 -4.186 1.00 91.69 104 GLU A CA 1
ATOM 795 C C . GLU A 1 104 ? 2.973 -7.100 -4.686 1.00 91.69 104 GLU A C 1
ATOM 797 O O . GLU A 1 104 ? 2.602 -7.147 -5.852 1.00 91.69 104 GLU A O 1
ATOM 802 N N . SER A 1 105 ? 2.484 -6.200 -3.831 1.00 90.75 105 SER A N 1
ATOM 803 C CA . SER A 1 105 ? 1.587 -5.091 -4.193 1.00 90.75 105 SER A CA 1
ATOM 804 C C . SER A 1 105 ? 1.914 -3.897 -3.291 1.00 90.75 105 SER A C 1
ATOM 806 O O . SER A 1 105 ? 1.169 -3.603 -2.340 1.00 90.75 105 SER A O 1
ATOM 808 N N . PRO A 1 106 ? 3.069 -3.249 -3.515 1.00 83.12 106 PRO A N 1
ATOM 809 C CA . PRO A 1 106 ? 3.612 -2.295 -2.567 1.00 83.12 106 PRO A CA 1
ATOM 810 C C . PRO A 1 106 ? 2.696 -1.083 -2.423 1.00 83.12 106 PRO A C 1
ATOM 812 O O . PRO A 1 106 ? 2.226 -0.512 -3.398 1.00 83.12 106 PRO A O 1
ATOM 815 N N . MET A 1 107 ? 2.481 -0.680 -1.171 1.00 78.38 107 MET A N 1
ATOM 816 C CA . MET A 1 107 ? 1.918 0.616 -0.782 1.00 78.38 107 MET A CA 1
ATOM 817 C C . MET A 1 107 ? 0.513 0.963 -1.321 1.00 78.38 107 MET A C 1
ATOM 819 O O . MET A 1 107 ? 0.202 2.147 -1.367 1.00 78.38 107 MET A O 1
ATOM 823 N N . VAL A 1 108 ? -0.340 -0.000 -1.721 1.00 87.69 108 VAL A N 1
ATOM 824 C CA . VAL A 1 108 ? -1.697 0.312 -2.257 1.00 87.69 108 VAL A CA 1
ATOM 825 C C . VAL A 1 108 ? -2.829 -0.636 -1.809 1.00 87.69 108 VAL A C 1
ATOM 827 O O . VAL A 1 108 ? -3.970 -0.462 -2.214 1.00 87.69 108 VAL A O 1
ATOM 830 N N . ILE A 1 109 ? -2.604 -1.614 -0.920 1.00 95.12 109 ILE A N 1
ATOM 831 C CA . ILE A 1 109 ? -3.681 -2.567 -0.564 1.00 95.12 109 ILE A CA 1
ATOM 832 C C . ILE A 1 109 ? -4.793 -1.881 0.238 1.00 95.12 109 ILE A C 1
ATOM 834 O O . ILE A 1 109 ? -5.952 -1.880 -0.174 1.00 95.12 109 ILE A O 1
ATOM 838 N N . THR A 1 110 ? -4.458 -1.299 1.390 1.00 95.88 110 THR A N 1
ATOM 839 C CA . THR A 1 110 ? -5.433 -0.611 2.248 1.00 95.88 110 THR A CA 1
ATOM 840 C C . THR A 1 110 ? -4.895 0.722 2.741 1.00 95.88 110 THR A C 1
ATOM 842 O O . THR A 1 110 ? -3.687 0.885 2.898 1.00 95.88 110 THR A O 1
ATOM 845 N N . ALA A 1 111 ? -5.783 1.679 3.004 1.00 95.50 111 ALA A N 1
ATOM 846 C CA . ALA A 1 111 ? -5.424 2.989 3.531 1.00 95.50 111 ALA A CA 1
ATOM 847 C C . ALA A 1 111 ? -6.262 3.374 4.753 1.00 95.50 111 ALA A C 1
ATOM 849 O O . ALA A 1 111 ? -7.493 3.256 4.788 1.00 95.50 111 ALA A O 1
ATOM 850 N N . LEU A 1 112 ? -5.586 3.925 5.753 1.00 95.25 112 LEU A N 1
ATOM 851 C CA . LEU A 1 112 ? -6.171 4.683 6.844 1.00 95.25 112 LEU A CA 1
ATOM 852 C C . LEU A 1 112 ? -5.911 6.173 6.585 1.00 95.25 112 LEU A C 1
ATOM 854 O O . LEU A 1 112 ? -4.942 6.765 7.061 1.00 95.25 112 LEU A O 1
ATOM 858 N N . ALA A 1 113 ? -6.792 6.750 5.770 1.00 94.25 113 ALA A N 1
ATOM 859 C CA . ALA A 1 113 ? -6.795 8.155 5.387 1.00 94.25 113 ALA A CA 1
ATOM 860 C C . ALA A 1 113 ? -6.918 9.119 6.578 1.00 94.25 113 ALA A C 1
ATOM 862 O O . ALA A 1 113 ? -7.490 8.775 7.618 1.00 94.25 113 ALA A O 1
ATOM 863 N N . ARG A 1 114 ? -6.505 10.379 6.374 1.00 92.44 114 ARG A N 1
ATOM 864 C CA . ARG A 1 114 ? -6.608 11.459 7.374 1.00 92.44 114 ARG A CA 1
ATOM 865 C C . ARG A 1 114 ? -8.025 11.568 7.944 1.00 92.44 114 ARG A C 1
ATOM 867 O O . ARG A 1 114 ? -8.195 11.607 9.158 1.00 92.44 114 ARG A O 1
ATOM 874 N N . ARG A 1 115 ? -9.043 11.489 7.073 1.00 92.56 115 ARG A N 1
ATOM 875 C CA . ARG A 1 115 ? -10.469 11.504 7.453 1.00 92.56 115 ARG A CA 1
ATOM 876 C C . ARG A 1 115 ? -10.852 10.393 8.436 1.00 92.56 115 ARG A C 1
ATOM 878 O O . ARG A 1 115 ? -11.719 10.605 9.269 1.00 92.56 115 ARG A O 1
ATOM 885 N N . HIS A 1 116 ? -10.220 9.220 8.361 1.00 93.94 116 HIS A N 1
ATOM 886 C CA . HIS A 1 116 ? -10.484 8.111 9.282 1.00 93.94 116 HIS A CA 1
ATOM 887 C C . HIS A 1 116 ? -9.832 8.352 10.647 1.00 93.94 116 HIS A C 1
ATOM 889 O O . HIS A 1 116 ? -10.414 8.018 11.675 1.00 93.94 116 HIS A O 1
ATOM 895 N N . LEU A 1 117 ? -8.636 8.945 10.651 1.00 92.38 117 LEU A N 1
ATOM 896 C CA . LEU A 1 117 ? -7.883 9.250 11.867 1.00 92.38 117 LEU A CA 1
ATOM 897 C C . LEU A 1 117 ? -8.543 10.367 12.685 1.00 92.38 117 LEU A C 1
ATOM 899 O O . LEU A 1 117 ? -8.525 10.319 13.914 1.00 92.38 117 LEU A O 1
ATOM 903 N N . THR A 1 118 ? -9.150 11.352 12.018 1.00 93.00 118 THR A N 1
ATOM 904 C CA . THR A 1 118 ? -9.787 12.514 12.661 1.00 93.00 118 THR A CA 1
ATOM 905 C C . THR A 1 118 ? -11.247 12.303 13.060 1.00 93.00 118 THR A C 1
ATOM 907 O O . THR A 1 118 ? -11.810 13.148 13.748 1.00 93.00 118 THR A O 1
ATOM 910 N N . ASP A 1 119 ? -11.870 11.202 12.644 1.00 95.12 119 ASP A N 1
ATOM 911 C CA . ASP A 1 119 ? -13.285 10.887 12.887 1.00 95.12 119 ASP A CA 1
ATOM 912 C C . ASP A 1 119 ? -13.520 10.321 14.302 1.00 95.12 119 ASP A C 1
ATOM 914 O O . ASP A 1 119 ? -13.908 9.167 14.494 1.00 95.12 119 ASP A O 1
ATOM 918 N N . THR A 1 120 ? -13.244 11.140 15.321 1.00 94.50 120 THR A N 1
ATOM 919 C CA . THR A 1 120 ? -13.320 10.759 16.745 1.00 94.50 120 THR A CA 1
ATOM 920 C C . THR A 1 120 ? -14.740 10.460 17.232 1.00 94.50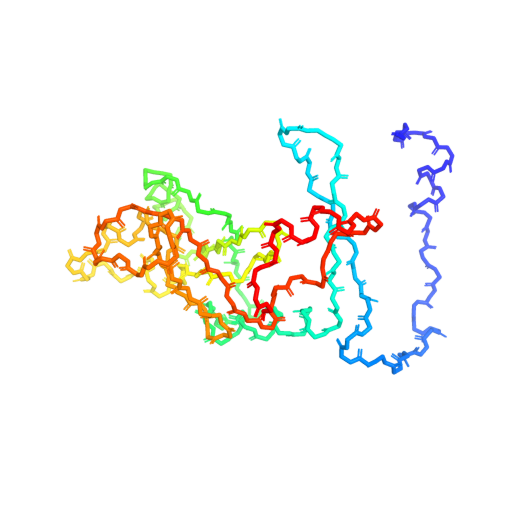 120 THR A C 1
ATOM 922 O O . THR A 1 120 ? -14.904 9.846 18.283 1.00 94.50 120 THR A O 1
ATOM 925 N N . GLY A 1 121 ? -15.767 10.867 16.479 1.00 96.44 121 GLY A N 1
ATOM 926 C CA . GLY A 1 121 ? -17.172 10.577 16.777 1.00 96.44 121 GLY A CA 1
ATOM 927 C C . GLY A 1 121 ? -17.623 9.173 16.363 1.00 96.44 121 GLY A C 1
ATOM 928 O O . GLY A 1 121 ? -18.694 8.728 16.774 1.00 96.44 121 GLY A O 1
ATOM 929 N N . HIS A 1 122 ? -16.833 8.457 15.561 1.00 96.69 122 HIS A N 1
ATOM 930 C CA . HIS A 1 122 ? -17.197 7.126 15.092 1.00 96.69 122 HIS A CA 1
ATOM 931 C C . HIS A 1 122 ? -17.165 6.095 16.238 1.00 96.69 122 HIS A C 1
ATOM 933 O O . HIS A 1 122 ? -16.151 5.990 16.931 1.00 96.69 122 HIS A O 1
ATOM 939 N N . PRO A 1 123 ? -18.191 5.233 16.398 1.00 97.00 123 PRO A N 1
ATOM 940 C CA . PRO A 1 123 ? -18.272 4.286 17.520 1.00 97.00 123 PRO A CA 1
ATOM 941 C C . PRO A 1 123 ? -17.095 3.300 17.580 1.00 97.00 123 PRO A C 1
ATOM 943 O O . PRO A 1 123 ? -16.714 2.850 18.652 1.00 97.00 123 PRO A O 1
ATOM 946 N N . ARG A 1 124 ? -16.488 3.002 16.424 1.00 94.88 124 ARG A N 1
ATOM 947 C CA . ARG A 1 124 ? -15.283 2.160 16.287 1.00 94.88 124 ARG A CA 1
ATOM 948 C C . ARG A 1 124 ? -13.996 2.948 16.006 1.00 94.88 124 ARG A C 1
ATOM 950 O O . ARG A 1 124 ? -13.090 2.413 15.378 1.00 94.88 124 ARG A O 1
ATOM 957 N N . HIS A 1 125 ? -13.918 4.237 16.352 1.00 95.25 125 HIS A N 1
ATOM 958 C CA . HIS A 1 125 ? -12.751 5.082 16.026 1.00 95.25 125 HIS A CA 1
ATOM 959 C C . HIS A 1 125 ? -11.434 4.453 16.498 1.00 95.25 125 HIS A C 1
ATOM 961 O O . HIS A 1 125 ? -10.523 4.257 15.697 1.00 95.25 125 HIS A O 1
ATOM 967 N N . ARG A 1 126 ? -11.377 4.018 17.760 1.00 94.81 126 ARG A N 1
ATOM 968 C CA . ARG A 1 126 ? -10.185 3.390 18.345 1.00 94.81 126 ARG A CA 1
ATOM 969 C C . ARG A 1 126 ? -9.801 2.065 17.668 1.00 94.81 126 ARG A C 1
ATOM 971 O O . ARG A 1 126 ? -8.619 1.818 17.456 1.00 94.81 126 ARG A O 1
ATOM 978 N N . GLU A 1 127 ? -10.775 1.240 17.281 1.00 94.69 127 GLU A N 1
ATOM 979 C CA . GLU A 1 127 ? -10.526 0.012 16.504 1.00 94.69 127 GLU A CA 1
ATOM 980 C C . GLU A 1 127 ? -9.976 0.332 15.108 1.00 94.69 127 GLU A C 1
ATOM 982 O O . GLU A 1 127 ? -9.045 -0.320 14.642 1.00 94.69 127 GLU A O 1
ATOM 987 N N . ARG A 1 128 ? -10.500 1.377 14.452 1.00 94.69 128 ARG A N 1
ATOM 988 C CA . ARG A 1 128 ? -10.007 1.834 13.143 1.00 94.69 128 ARG A CA 1
ATOM 989 C C . ARG A 1 128 ? -8.569 2.337 13.232 1.00 94.69 128 ARG A C 1
ATOM 991 O O . ARG A 1 128 ? -7.783 2.005 12.350 1.00 94.69 128 ARG A O 1
ATOM 998 N N . LEU A 1 129 ? -8.212 3.069 14.293 1.00 94.69 129 LEU A N 1
ATOM 999 C CA . LEU A 1 129 ? -6.833 3.512 14.538 1.00 94.69 129 LEU A CA 1
ATOM 1000 C C . LEU A 1 129 ? -5.847 2.344 14.679 1.00 94.69 129 LEU A C 1
ATOM 1002 O O . LEU A 1 129 ? -4.690 2.488 14.302 1.00 94.69 129 LEU A O 1
ATOM 1006 N N . ALA A 1 130 ? -6.301 1.208 15.212 1.00 93.81 130 ALA A N 1
ATOM 1007 C CA . ALA A 1 130 ? -5.495 -0.002 15.373 1.00 93.81 130 ALA A CA 1
ATOM 1008 C C . ALA A 1 130 ? -5.460 -0.897 14.117 1.00 93.81 130 ALA A C 1
ATOM 1010 O O . ALA A 1 130 ? -4.811 -1.940 14.130 1.00 93.81 130 ALA A O 1
ATOM 1011 N N . SER A 1 131 ? -6.188 -0.530 13.060 1.00 94.50 131 SER A N 1
ATOM 1012 C CA . SER A 1 131 ? -6.314 -1.318 11.831 1.00 94.50 131 SER A CA 1
ATOM 1013 C C . SER A 1 131 ? -5.337 -0.864 10.744 1.00 94.50 131 SER A C 1
ATOM 1015 O O . SER A 1 131 ? -4.713 0.190 10.837 1.00 94.50 131 SER A O 1
ATOM 1017 N N . VAL A 1 132 ? -5.279 -1.626 9.649 1.00 94.00 132 VAL A N 1
ATOM 1018 C CA . VAL A 1 132 ? -4.575 -1.234 8.415 1.00 94.00 132 VAL A CA 1
ATOM 1019 C C . VAL A 1 132 ? -5.435 -0.377 7.471 1.00 94.00 132 VAL A C 1
ATOM 1021 O O . VAL A 1 132 ? -5.015 -0.052 6.361 1.00 94.00 132 VAL A O 1
ATOM 1024 N N . GLY A 1 133 ? -6.637 0.019 7.900 1.00 94.38 133 GLY A N 1
ATOM 1025 C CA . GLY A 1 133 ? -7.562 0.829 7.114 1.00 94.38 133 GLY A CA 1
ATOM 1026 C C . GLY A 1 133 ? -8.503 0.014 6.228 1.00 94.38 133 GLY A C 1
ATOM 1027 O O . GLY A 1 133 ? -8.883 -1.104 6.565 1.00 94.38 133 GLY A O 1
ATOM 1028 N N . VAL A 1 134 ? -8.927 0.614 5.116 1.00 95.06 134 VAL A N 1
ATOM 1029 C CA . VAL A 1 134 ? -9.896 0.036 4.167 1.00 95.06 134 VAL A CA 1
ATOM 1030 C C . VAL A 1 134 ? -9.239 -0.218 2.817 1.00 95.06 134 VAL A C 1
ATOM 1032 O O . VAL A 1 134 ? -8.297 0.493 2.474 1.00 95.06 134 VAL A O 1
ATOM 1035 N N . ALA A 1 135 ? -9.723 -1.213 2.068 1.00 96.00 135 ALA A N 1
ATOM 1036 C CA . ALA A 1 135 ? -9.248 -1.489 0.712 1.00 96.00 135 ALA A CA 1
ATOM 1037 C C . ALA A 1 135 ? -9.303 -0.225 -0.154 1.00 96.00 135 ALA A C 1
ATOM 1039 O O . ALA A 1 135 ? -10.297 0.505 -0.116 1.00 96.00 135 ALA A O 1
ATOM 1040 N N . GLN A 1 136 ? -8.221 0.038 -0.885 1.00 95.69 136 GLN A N 1
ATOM 1041 C CA . GLN A 1 136 ? -8.189 1.132 -1.853 1.00 95.69 136 GLN A CA 1
ATOM 1042 C C . GLN A 1 136 ? -8.957 0.726 -3.116 1.00 95.69 136 GLN A C 1
ATOM 1044 O O . GLN A 1 136 ? -9.065 -0.456 -3.440 1.00 95.69 136 GLN A O 1
ATOM 1049 N N . THR A 1 137 ? -9.484 1.710 -3.838 1.00 94.38 137 THR A N 1
ATOM 1050 C CA . THR A 1 137 ? -10.395 1.560 -4.976 1.00 94.38 137 THR A CA 1
ATOM 1051 C C . THR A 1 137 ? -9.940 0.553 -6.045 1.00 94.38 137 THR A C 1
ATOM 1053 O O . THR A 1 137 ? -10.787 -0.223 -6.493 1.00 94.38 137 THR A O 1
ATOM 1056 N N . PRO A 1 138 ? -8.661 0.489 -6.480 1.00 93.31 138 PRO A N 1
ATOM 1057 C CA . PRO A 1 138 ? -8.257 -0.460 -7.521 1.00 93.31 138 PRO A CA 1
ATOM 10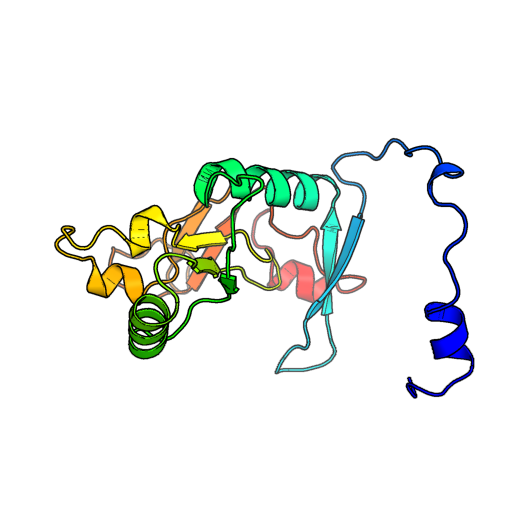58 C C . PRO A 1 138 ? -7.994 -1.877 -6.992 1.00 93.31 138 PRO A C 1
ATOM 1060 O O . PRO A 1 138 ? -7.591 -2.743 -7.770 1.00 93.31 138 PRO A O 1
ATOM 1063 N N . VAL A 1 139 ? -8.172 -2.119 -5.689 1.00 94.94 139 VAL A N 1
ATOM 1064 C CA . VAL A 1 139 ? -7.795 -3.369 -5.030 1.00 94.94 139 VAL A CA 1
ATOM 1065 C C . VAL A 1 139 ? -9.015 -4.090 -4.468 1.00 94.94 139 VAL A C 1
ATOM 1067 O O . VAL A 1 139 ? -9.831 -3.538 -3.734 1.00 94.94 139 VAL A O 1
ATOM 1070 N N . GLN A 1 140 ? -9.099 -5.384 -4.758 1.00 95.12 140 GLN A N 1
ATOM 1071 C CA . GLN A 1 140 ? -9.988 -6.319 -4.082 1.00 95.12 140 GLN A CA 1
ATOM 1072 C C . GLN A 1 140 ? -9.200 -7.071 -3.012 1.00 95.12 140 GLN A C 1
ATOM 1074 O O . GLN A 1 140 ? -8.108 -7.575 -3.278 1.00 95.12 140 GLN A O 1
ATOM 1079 N N . VAL A 1 141 ? -9.774 -7.165 -1.812 1.00 95.25 141 VAL A N 1
ATOM 1080 C CA . VAL A 1 141 ? -9.180 -7.869 -0.670 1.00 95.25 141 VAL A CA 1
ATOM 1081 C C . VAL A 1 141 ? -10.136 -8.957 -0.202 1.00 95.25 141 VAL A C 1
ATOM 1083 O O . VAL A 1 141 ? -11.323 -8.698 -0.000 1.00 95.25 141 VAL A O 1
ATOM 1086 N N . ARG A 1 142 ? -9.613 -10.167 -0.007 1.00 95.88 142 ARG A N 1
ATOM 1087 C CA . ARG A 1 142 ? -10.339 -11.303 0.576 1.00 95.88 142 ARG A CA 1
ATOM 1088 C C . ARG A 1 142 ? -9.554 -11.861 1.755 1.00 95.88 142 ARG A C 1
ATOM 1090 O O . ARG A 1 142 ? -8.327 -11.850 1.735 1.00 95.88 142 ARG A O 1
ATOM 1097 N N . VAL A 1 143 ? -10.267 -12.368 2.755 1.00 96.88 143 VAL A N 1
ATOM 1098 C CA . VAL A 1 143 ? -9.691 -13.139 3.863 1.00 96.88 143 VAL A CA 1
ATOM 1099 C C . VAL A 1 143 ? -10.210 -14.563 3.731 1.00 96.88 143 VAL A C 1
ATOM 1101 O O . VAL A 1 143 ? -11.424 -14.765 3.720 1.00 96.88 143 VAL A O 1
ATOM 1104 N N . VAL A 1 144 ? -9.306 -15.529 3.570 1.00 97.00 144 VAL A N 1
ATOM 1105 C CA . VAL A 1 144 ? -9.660 -16.905 3.198 1.00 97.00 144 VAL A CA 1
ATOM 1106 C C . VAL A 1 144 ? -9.073 -17.956 4.137 1.00 97.00 144 VAL A C 1
ATOM 1108 O O . VAL A 1 144 ? -8.075 -17.723 4.823 1.00 97.00 144 VAL A O 1
ATOM 1111 N N . ASP A 1 145 ? -9.696 -19.133 4.153 1.00 97.00 145 ASP A N 1
ATOM 1112 C CA . ASP A 1 145 ? -9.164 -20.331 4.801 1.00 97.00 145 ASP A CA 1
ATOM 1113 C C . ASP A 1 145 ? -8.042 -20.997 3.973 1.00 97.00 145 ASP A C 1
ATOM 1115 O O . ASP A 1 145 ? -7.717 -20.576 2.863 1.00 97.00 145 ASP A O 1
ATOM 1119 N N . ALA A 1 146 ? -7.477 -22.096 4.485 1.00 94.50 146 ALA A N 1
ATOM 1120 C CA . ALA A 1 146 ? -6.422 -22.858 3.802 1.00 94.50 146 ALA A CA 1
ATOM 1121 C C . ALA A 1 146 ? -6.842 -23.472 2.445 1.00 94.50 146 ALA A C 1
ATOM 1123 O O . ALA A 1 146 ? -5.991 -23.970 1.711 1.00 94.50 146 ALA A O 1
ATOM 1124 N N . HIS A 1 147 ? -8.136 -23.460 2.115 1.00 93.88 147 HIS A N 1
ATOM 1125 C CA . HIS A 1 147 ? -8.691 -23.963 0.858 1.00 93.88 147 HIS A CA 1
ATOM 1126 C C . HIS A 1 147 ? -9.124 -22.821 -0.080 1.00 93.88 147 HIS A C 1
ATOM 1128 O O . HIS A 1 147 ? -9.744 -23.086 -1.109 1.00 93.88 147 HIS A O 1
ATOM 1134 N N . GLY A 1 148 ? -8.838 -21.557 0.264 1.00 92.75 148 GLY A N 1
ATOM 1135 C CA . GLY A 1 148 ? -9.183 -20.385 -0.545 1.00 92.75 148 GLY A CA 1
ATOM 1136 C C . GLY A 1 148 ? -10.648 -19.938 -0.449 1.00 92.75 148 GLY A C 1
ATOM 1137 O O . GLY A 1 148 ? -11.097 -19.134 -1.275 1.00 92.75 148 GLY A O 1
ATOM 1138 N N . ARG A 1 149 ? -11.409 -20.442 0.532 1.00 96.38 149 ARG A N 1
ATOM 1139 C CA . ARG A 1 149 ? -12.815 -20.064 0.758 1.00 96.38 149 ARG A CA 1
ATOM 1140 C C . ARG A 1 149 ? -12.900 -18.840 1.660 1.00 96.38 149 ARG A C 1
ATOM 1142 O O . ARG A 1 149 ? -12.157 -18.756 2.633 1.00 96.38 149 ARG A O 1
ATOM 1149 N N . ASP A 1 150 ? -13.819 -17.927 1.352 1.00 97.62 150 ASP A N 1
ATOM 1150 C CA . ASP A 1 150 ? -14.016 -16.703 2.137 1.00 97.62 150 ASP A CA 1
ATOM 1151 C C . ASP A 1 150 ? -14.409 -17.015 3.581 1.00 97.62 150 ASP A C 1
ATOM 1153 O O . ASP A 1 150 ? -15.292 -17.839 3.837 1.00 97.62 150 ASP A O 1
ATOM 1157 N N . LEU A 1 151 ? -13.759 -16.324 4.515 1.00 98.19 151 LEU A N 1
ATOM 1158 C CA . LEU A 1 151 ? -14.066 -16.394 5.935 1.00 98.19 151 LEU A CA 1
ATOM 1159 C C . LEU A 1 151 ? -15.083 -15.312 6.344 1.00 98.19 151 LEU A C 1
ATOM 1161 O O . LEU A 1 151 ? -15.104 -14.222 5.762 1.00 98.19 151 LEU A O 1
ATOM 1165 N N . PRO A 1 152 ? -15.922 -15.577 7.363 1.00 97.56 152 PRO A N 1
ATOM 1166 C CA . PRO A 1 152 ? -16.780 -14.565 7.968 1.00 97.56 152 PRO A CA 1
ATOM 1167 C C . PRO A 1 152 ? -15.998 -13.369 8.530 1.00 97.56 152 PRO A C 1
ATOM 1169 O O . PRO A 1 152 ? -14.828 -13.465 8.903 1.00 97.56 152 PRO A O 1
ATOM 117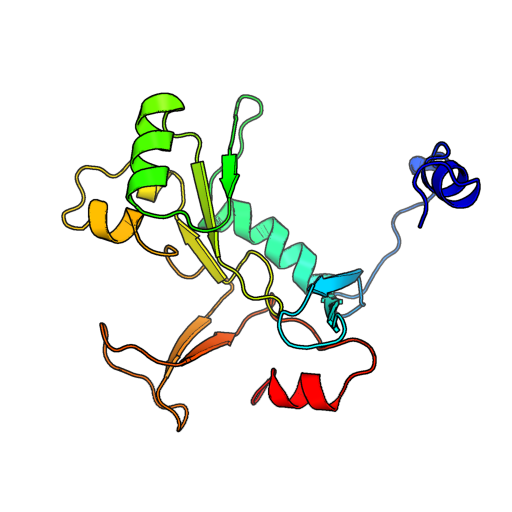2 N N . LEU A 1 153 ? -16.677 -12.225 8.666 1.00 94.06 153 LEU A N 1
ATOM 1173 C CA . LEU A 1 153 ? -16.089 -11.040 9.292 1.00 94.06 153 LEU A CA 1
ATOM 1174 C C . LEU A 1 153 ? -15.638 -11.339 10.729 1.00 94.06 153 LEU A C 1
ATOM 1176 O O . LEU A 1 153 ? -16.416 -11.834 11.541 1.00 94.06 153 LEU A O 1
ATOM 1180 N N . GLY A 1 154 ? -14.400 -10.957 11.047 1.00 93.06 154 GLY A N 1
ATOM 1181 C CA . GLY A 1 154 ? -13.797 -11.147 12.368 1.00 93.06 154 GLY A CA 1
ATOM 1182 C C . GLY A 1 154 ? -12.979 -12.432 12.511 1.00 93.06 154 GLY A C 1
ATOM 1183 O O . GLY A 1 154 ? -12.253 -12.562 13.494 1.00 93.06 154 GLY A O 1
ATOM 1184 N N . GLU A 1 155 ? -13.035 -13.345 11.539 1.00 97.19 155 GLU A N 1
ATOM 1185 C CA . GLU A 1 155 ? -12.164 -14.519 11.508 1.00 97.19 155 GLU A CA 1
ATOM 1186 C C . GLU A 1 155 ? -10.821 -14.205 10.835 1.00 97.19 155 GLU A C 1
ATOM 1188 O O . GLU A 1 155 ? -10.741 -13.452 9.862 1.00 97.19 155 GLU A O 1
ATOM 1193 N N . ALA A 1 156 ? -9.743 -14.770 11.381 1.00 96.69 156 ALA A N 1
ATOM 1194 C CA . ALA A 1 156 ? -8.395 -14.591 10.855 1.00 96.69 156 ALA A CA 1
ATOM 1195 C C . ALA A 1 156 ? -8.081 -15.644 9.782 1.00 96.69 156 ALA A C 1
ATOM 1197 O O . ALA A 1 156 ? -8.331 -16.831 9.986 1.00 96.69 156 ALA A O 1
ATOM 1198 N N . GLY A 1 157 ? -7.469 -15.215 8.678 1.00 96.62 157 GLY A N 1
ATOM 1199 C CA . GLY A 1 157 ? -7.080 -16.083 7.566 1.00 96.62 157 GLY A CA 1
ATOM 1200 C C . GLY A 1 157 ? -6.010 -15.469 6.666 1.00 96.62 157 GLY A C 1
ATOM 1201 O O . GLY A 1 157 ? -5.422 -14.437 6.995 1.00 96.62 157 GLY A O 1
A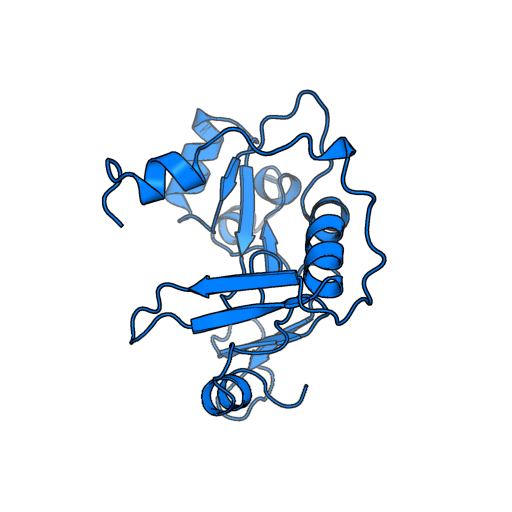TOM 1202 N N . GLU A 1 158 ? -5.754 -16.114 5.528 1.00 95.25 158 GLU A N 1
ATOM 1203 C CA . GLU A 1 158 ? -4.834 -15.614 4.499 1.00 95.25 158 GLU A CA 1
ATOM 1204 C C . GLU A 1 158 ? -5.467 -14.409 3.787 1.00 95.25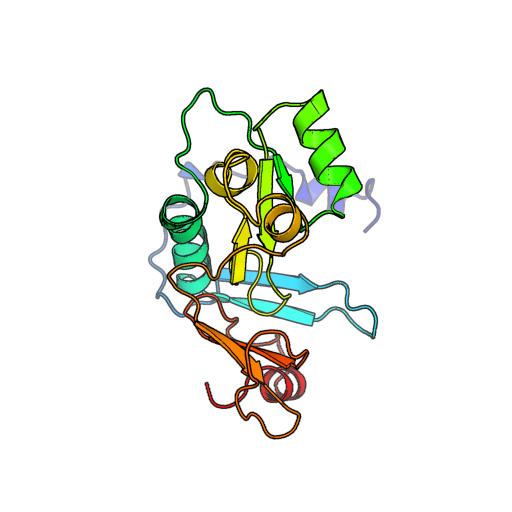 158 GLU A C 1
ATOM 1206 O O . GLU A 1 158 ? -6.635 -14.449 3.403 1.00 95.25 158 GLU A O 1
ATOM 1211 N N . VAL A 1 159 ? -4.701 -13.327 3.618 1.00 94.06 159 VAL A N 1
ATOM 1212 C CA . VAL A 1 159 ? -5.148 -12.137 2.882 1.00 94.06 159 VAL A CA 1
ATOM 1213 C C . VAL A 1 159 ? -4.763 -12.298 1.419 1.00 94.06 159 VAL A C 1
ATOM 1215 O O . VAL A 1 159 ? -3.576 -12.297 1.090 1.00 94.06 159 VAL A O 1
ATOM 1218 N N . LEU A 1 160 ? -5.766 -12.401 0.551 1.00 94.69 160 LEU A N 1
ATOM 1219 C CA . LEU A 1 160 ? -5.591 -12.401 -0.897 1.00 94.69 160 LEU A CA 1
ATOM 1220 C C . LEU A 1 160 ? -5.904 -11.023 -1.466 1.00 94.69 160 LEU A C 1
ATOM 1222 O O . LEU A 1 160 ? -6.838 -10.346 -1.026 1.00 94.69 160 LEU A O 1
ATOM 1226 N N . VAL A 1 161 ? -5.125 -10.637 -2.469 1.00 94.75 161 VAL A N 1
ATOM 1227 C CA . VAL A 1 161 ? -5.149 -9.311 -3.077 1.00 94.75 161 VAL A CA 1
ATOM 1228 C C . VAL A 1 161 ? -5.247 -9.472 -4.581 1.00 94.75 161 VAL A C 1
ATOM 1230 O O . VAL A 1 161 ? -4.515 -10.265 -5.167 1.00 94.75 161 VAL A O 1
ATOM 1233 N N . ARG A 1 162 ? -6.127 -8.694 -5.207 1.00 95.00 162 ARG A N 1
ATOM 1234 C CA . ARG A 1 162 ? -6.243 -8.619 -6.662 1.00 95.00 162 ARG A CA 1
ATOM 1235 C C . ARG A 1 162 ? -6.390 -7.172 -7.105 1.00 95.00 162 ARG A C 1
ATOM 1237 O O . ARG A 1 162 ? -7.171 -6.432 -6.515 1.00 95.00 162 ARG A O 1
ATOM 1244 N N . GLY A 1 163 ? -5.689 -6.791 -8.165 1.00 93.69 163 GLY A N 1
ATOM 1245 C CA . GLY A 1 163 ? -5.810 -5.470 -8.775 1.00 93.69 163 GLY A CA 1
ATOM 1246 C C . GLY A 1 163 ? -4.606 -5.115 -9.637 1.00 93.69 163 GLY A C 1
ATOM 1247 O O . GLY A 1 163 ? -3.593 -5.812 -9.627 1.00 93.69 163 GLY A O 1
ATOM 1248 N N . ASP A 1 164 ? -4.699 -3.978 -10.324 1.00 93.00 164 ASP A N 1
ATOM 1249 C CA . ASP A 1 164 ? -3.664 -3.453 -11.231 1.00 93.00 164 ASP A CA 1
ATOM 1250 C C . ASP A 1 164 ? -2.367 -3.036 -10.510 1.00 93.00 164 ASP A C 1
ATOM 1252 O O . ASP A 1 164 ? -1.427 -2.564 -11.146 1.00 93.00 164 ASP A O 1
ATOM 1256 N N . THR A 1 165 ? -2.298 -3.177 -9.186 1.00 93.19 165 THR A N 1
ATOM 1257 C CA . THR A 1 165 ? -1.118 -2.892 -8.356 1.00 93.19 165 THR A CA 1
ATOM 1258 C C . THR A 1 165 ? -0.329 -4.142 -7.981 1.00 93.19 165 THR A C 1
ATOM 1260 O O . THR A 1 165 ? 0.756 -4.020 -7.414 1.00 93.19 165 THR A O 1
ATOM 1263 N N . VAL A 1 166 ? -0.856 -5.334 -8.283 1.00 95.00 166 VAL A N 1
ATOM 1264 C CA . VAL A 1 166 ? -0.143 -6.597 -8.084 1.00 95.00 166 VAL A CA 1
ATOM 1265 C C . VAL A 1 166 ? 0.999 -6.689 -9.099 1.00 95.00 166 VAL A C 1
ATOM 1267 O O . VAL A 1 166 ? 0.844 -6.348 -10.274 1.00 95.00 166 VAL A O 1
ATOM 1270 N N . MET A 1 167 ? 2.166 -7.113 -8.621 1.00 95.44 167 MET A N 1
ATOM 1271 C CA . MET A 1 167 ? 3.385 -7.262 -9.410 1.00 95.44 167 MET A CA 1
ATOM 1272 C C . MET A 1 167 ? 3.199 -8.175 -10.626 1.00 95.44 167 MET A C 1
ATOM 1274 O O . MET A 1 167 ? 2.410 -9.117 -10.605 1.00 95.44 167 MET A O 1
ATOM 1278 N N . ALA A 1 168 ? 4.046 -7.995 -11.638 1.00 95.69 168 ALA A N 1
ATOM 1279 C CA . ALA A 1 168 ? 4.153 -8.938 -12.754 1.00 95.69 168 ALA A CA 1
ATOM 1280 C C . ALA A 1 168 ? 4.831 -10.268 -12.356 1.00 95.69 168 ALA A C 1
ATOM 1282 O O . ALA A 1 168 ? 4.765 -11.253 -13.088 1.00 95.69 168 ALA A O 1
ATOM 1283 N N . GLY A 1 169 ? 5.525 -10.294 -11.215 1.00 95.31 169 GLY A N 1
ATOM 1284 C CA . GLY A 1 169 ? 6.221 -11.463 -10.681 1.00 95.31 169 GLY A CA 1
ATOM 1285 C C . GLY A 1 169 ? 7.572 -11.109 -10.069 1.00 95.31 169 GLY A C 1
ATOM 1286 O O . GLY A 1 169 ? 7.931 -9.939 -9.936 1.00 95.31 169 GLY A O 1
ATOM 1287 N N . TYR A 1 170 ? 8.360 -12.125 -9.729 1.00 95.00 170 TYR A N 1
ATOM 1288 C CA . TYR A 1 170 ? 9.734 -11.934 -9.272 1.00 95.00 170 TYR A CA 1
ATOM 1289 C C . TYR A 1 170 ? 10.742 -12.085 -10.417 1.00 95.00 170 TYR A C 1
ATOM 1291 O O . TYR A 1 170 ? 10.715 -13.045 -11.192 1.00 95.00 170 TYR A O 1
ATOM 1299 N N . TRP A 1 171 ? 11.700 -11.161 -10.475 1.00 95.44 171 TRP A N 1
ATOM 1300 C CA . TRP A 1 171 ? 12.768 -11.125 -11.466 1.00 95.44 171 TRP A CA 1
ATOM 1301 C C . TRP A 1 171 ? 13.565 -12.431 -11.482 1.00 95.44 171 TRP A C 1
ATOM 1303 O O . TRP A 1 171 ? 14.178 -12.814 -10.483 1.00 95.44 171 TRP A O 1
ATOM 1313 N N . ARG A 1 172 ? 13.568 -13.103 -12.641 1.00 94.31 172 ARG A N 1
ATOM 1314 C CA . ARG A 1 172 ? 14.279 -14.373 -12.882 1.00 94.31 172 ARG A CA 1
ATOM 1315 C C . ARG A 1 172 ? 13.960 -15.471 -11.855 1.00 94.31 172 ARG A C 1
ATOM 1317 O O . ARG A 1 172 ? 14.799 -16.331 -11.601 1.00 94.31 172 ARG A O 1
ATOM 1324 N N . ASN A 1 173 ? 12.758 -15.459 -11.276 1.00 93.12 173 ASN A N 1
ATOM 1325 C CA . ASN A 1 173 ? 12.331 -16.460 -10.302 1.00 93.12 173 ASN A CA 1
ATOM 1326 C C . ASN A 1 173 ? 10.886 -16.929 -10.577 1.00 93.12 173 ASN A C 1
ATOM 1328 O O . ASN A 1 173 ? 9.947 -16.507 -9.891 1.00 93.12 173 ASN A O 1
ATOM 1332 N N . PRO A 1 174 ? 10.684 -17.775 -11.607 1.00 93.81 174 PRO A N 1
ATOM 1333 C CA . PRO A 1 174 ? 9.353 -18.239 -11.997 1.00 93.81 174 PRO A CA 1
ATOM 1334 C C . PRO A 1 174 ? 8.693 -19.117 -10.925 1.00 93.81 174 PRO A C 1
ATOM 1336 O O . PRO A 1 174 ? 7.484 -19.038 -10.749 1.00 93.81 174 PRO A O 1
ATOM 1339 N N . GLU A 1 175 ? 9.470 -19.893 -10.164 1.00 92.25 175 GLU A N 1
ATOM 1340 C CA . GLU A 1 175 ? 8.955 -20.735 -9.075 1.00 92.25 175 GLU A CA 1
ATOM 1341 C C . GLU A 1 175 ? 8.342 -19.886 -7.955 1.00 92.25 175 GLU A C 1
ATOM 1343 O O . GLU A 1 175 ? 7.190 -20.088 -7.575 1.00 92.25 175 GLU A O 1
ATOM 1348 N N . ALA A 1 176 ? 9.070 -18.870 -7.474 1.00 90.75 176 ALA A N 1
ATOM 1349 C CA . ALA A 1 176 ? 8.529 -17.963 -6.467 1.00 90.75 176 ALA A CA 1
ATOM 1350 C C . ALA A 1 176 ? 7.348 -17.146 -7.008 1.00 90.75 176 ALA A C 1
ATOM 1352 O O . ALA A 1 176 ? 6.441 -16.823 -6.247 1.00 90.75 176 ALA A O 1
ATOM 1353 N N . THR A 1 177 ? 7.358 -16.813 -8.303 1.00 93.56 177 THR A N 1
ATOM 1354 C CA . THR A 1 177 ? 6.243 -16.107 -8.950 1.00 93.56 177 THR A CA 1
ATOM 1355 C C . THR A 1 177 ? 4.981 -16.963 -8.923 1.00 93.56 177 THR A C 1
ATOM 1357 O O . THR A 1 177 ? 3.948 -16.491 -8.464 1.00 93.56 177 THR A O 1
ATOM 1360 N N . ALA A 1 178 ? 5.080 -18.230 -9.330 1.00 92.56 178 ALA A N 1
ATOM 1361 C CA . ALA A 1 178 ? 3.956 -19.164 -9.332 1.00 92.56 178 ALA A CA 1
ATOM 1362 C C . ALA A 1 178 ? 3.440 -19.485 -7.918 1.00 92.56 178 ALA A C 1
ATOM 1364 O O . ALA A 1 178 ? 2.259 -19.754 -7.738 1.00 92.56 178 ALA A O 1
ATOM 1365 N N . ALA A 1 179 ? 4.308 -19.445 -6.903 1.00 90.25 179 ALA A N 1
ATOM 1366 C CA . ALA A 1 179 ? 3.892 -19.629 -5.514 1.00 90.25 179 ALA A CA 1
ATOM 1367 C C . ALA A 1 179 ? 3.123 -18.417 -4.949 1.00 90.25 179 ALA A C 1
ATOM 1369 O O . ALA A 1 179 ? 2.243 -18.594 -4.104 1.00 90.25 179 ALA A O 1
ATOM 1370 N N . ALA A 1 180 ? 3.472 -17.202 -5.388 1.00 90.44 180 ALA A N 1
ATOM 1371 C CA . ALA A 1 180 ? 2.880 -15.954 -4.904 1.00 90.44 180 ALA A CA 1
ATOM 1372 C C . ALA A 1 180 ? 1.606 -15.551 -5.665 1.00 90.44 180 ALA A C 1
ATOM 1374 O O . ALA A 1 180 ? 0.663 -15.062 -5.051 1.00 90.44 180 ALA A O 1
ATOM 1375 N N . LEU A 1 181 ? 1.570 -15.755 -6.985 1.00 91.69 181 LEU A N 1
ATOM 1376 C CA . LEU A 1 181 ? 0.434 -15.408 -7.840 1.00 91.69 181 LEU A CA 1
ATOM 1377 C C . LEU A 1 181 ? -0.411 -16.659 -8.105 1.00 91.69 181 LEU A C 1
ATOM 1379 O O . LEU A 1 181 ? 0.052 -17.595 -8.757 1.00 91.69 181 LEU A O 1
ATOM 1383 N N . ARG A 1 182 ? -1.651 -16.675 -7.605 1.00 82.56 182 ARG A N 1
ATOM 1384 C CA . ARG A 1 182 ? -2.606 -17.777 -7.795 1.00 82.56 182 ARG A CA 1
ATOM 1385 C C . ARG A 1 182 ? -3.763 -17.293 -8.668 1.00 82.56 182 ARG A C 1
ATOM 1387 O O . ARG A 1 182 ? -4.441 -16.348 -8.291 1.00 82.56 182 ARG A O 1
ATOM 1394 N N . ASP A 1 183 ? -3.982 -17.965 -9.797 1.00 72.44 183 ASP A N 1
ATOM 1395 C CA . ASP A 1 183 ? -5.126 -17.756 -10.702 1.00 72.44 183 ASP A CA 1
ATOM 1396 C C . ASP A 1 183 ? -5.236 -16.375 -11.396 1.00 72.44 183 ASP A C 1
ATOM 1398 O O . ASP A 1 183 ? -6.306 -16.028 -11.902 1.00 72.44 183 ASP A O 1
ATOM 1402 N N . GLY A 1 184 ? -4.124 -15.636 -11.513 1.00 55.47 184 GLY A N 1
ATOM 1403 C CA . GLY A 1 184 ? -4.059 -14.323 -12.185 1.00 55.47 184 GLY A CA 1
ATOM 1404 C C . GLY A 1 184 ? -4.606 -13.189 -11.326 1.00 55.47 184 GLY A C 1
ATOM 1405 O O . GLY A 1 184 ? -5.284 -12.295 -11.888 1.00 55.47 184 GLY A O 1
#

Sequence (184 aa):
MDAESAEADALLAPLPDWSAYPPLDRAPDDLAWLFYTSGTTGRPKGVMLTQRNLMTMGLTYFADVDPIDPGDAIVYGAPMYLADIERALRVMGPRFVQIYGQGESPMVITALARRHLTDTGHPRHRERLASVGVAQTPVQVRVVDAHGRDLPLGEAGEVLVRGDTVMAGYWRNPEATAAALRDG

Radius of gyration: 19.57 Å; chains: 1; bounding box: 53×48×46 Å

pLDDT: mean 89.63, std 8.6, range [55.47, 98.19]